Protein AF-A0A850CPY8-F1 (afdb_monomer)

Solvent-accessible surface area (backbone atoms only — not comparable to full-atom values): 13584 Å² total; per-residue (Å²): 129,59,71,48,77,43,58,62,54,90,89,56,76,48,64,38,63,54,56,61,71,65,75,64,76,71,38,26,28,29,45,64,35,42,54,97,90,40,57,83,67,40,64,67,61,23,58,48,47,78,67,33,48,43,71,67,52,48,60,60,52,46,53,56,48,39,68,73,34,62,68,52,35,50,53,54,52,51,50,50,54,53,49,51,52,52,48,54,58,46,41,58,53,46,38,55,30,46,54,46,32,53,55,46,66,73,46,88,55,92,78,73,54,42,65,62,50,34,53,52,32,50,46,55,36,47,55,50,49,53,50,48,54,51,51,51,52,51,52,53,50,55,55,58,70,30,67,61,60,68,63,35,62,66,59,52,50,53,26,51,53,51,49,50,51,53,72,67,21,45,28,38,37,30,39,35,49,53,50,69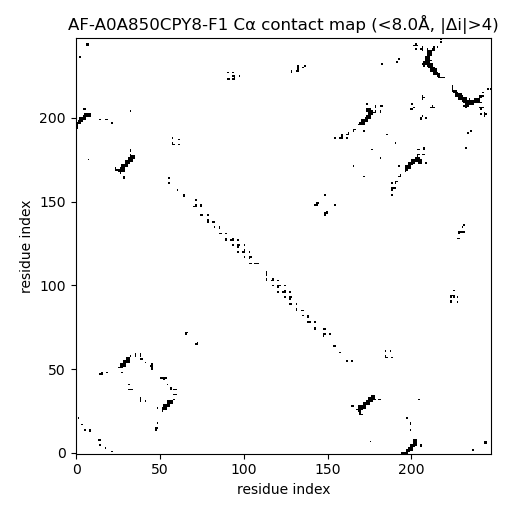,62,41,53,50,40,40,55,75,43,63,66,72,81,57,87,86,43,33,35,43,19,19,32,34,19,28,21,43,38,11,23,50,22,61,49,71,55,86,76,56,96,75,78,65,70,58,70,36,80,73,48,76,32,72,50,75,42,68,87,42,71,61,66,60,62,80,89,97

Structure (mmCIF, N/CA/C/O backbone):
data_AF-A0A850CPY8-F1
#
_entry.id   AF-A0A850CPY8-F1
#
loop_
_atom_site.group_PDB
_atom_site.id
_atom_site.type_symbol
_atom_site.label_atom_id
_atom_site.label_alt_id
_atom_site.label_comp_id
_atom_site.label_asym_id
_atom_site.label_entity_id
_atom_site.label_seq_id
_atom_site.pdbx_PDB_ins_code
_atom_site.Cartn_x
_atom_site.Cartn_y
_atom_site.Cartn_z
_atom_site.occupancy
_atom_site.B_iso_or_equiv
_atom_site.auth_seq_id
_atom_site.auth_comp_id
_atom_site.auth_asym_id
_atom_site.auth_atom_id
_atom_site.pdbx_PDB_model_num
ATOM 1 N N . MET A 1 1 ? -17.387 -13.234 -7.224 1.00 75.69 1 MET A N 1
ATOM 2 C CA . MET A 1 1 ? -16.746 -12.395 -6.198 1.00 75.69 1 MET A CA 1
ATOM 3 C C . MET A 1 1 ? -16.346 -11.076 -6.829 1.00 75.69 1 MET A C 1
ATOM 5 O O . MET A 1 1 ? -15.591 -11.114 -7.791 1.00 75.69 1 MET A O 1
ATOM 9 N N . THR A 1 2 ? -16.855 -9.945 -6.343 1.00 92.69 2 THR A N 1
ATOM 10 C CA . THR A 1 2 ? -16.721 -8.664 -7.055 1.00 92.69 2 THR A CA 1
ATOM 11 C C . THR A 1 2 ? -15.668 -7.773 -6.399 1.00 92.69 2 THR A C 1
ATOM 13 O O . THR A 1 2 ? -15.691 -7.538 -5.190 1.00 92.69 2 THR A O 1
ATOM 16 N N . THR A 1 3 ? -14.724 -7.279 -7.196 1.00 95.75 3 THR A N 1
ATOM 17 C CA . THR A 1 3 ? -13.813 -6.195 -6.815 1.00 95.75 3 THR A CA 1
ATOM 18 C C . THR A 1 3 ? -13.921 -5.101 -7.863 1.00 95.75 3 THR A C 1
ATOM 20 O O . THR A 1 3 ? -13.708 -5.354 -9.046 1.00 95.75 3 THR A O 1
ATOM 23 N N . ILE A 1 4 ? -14.301 -3.904 -7.426 1.00 95.62 4 ILE A N 1
ATOM 24 C CA . ILE A 1 4 ? -14.508 -2.736 -8.277 1.00 95.62 4 ILE A CA 1
ATOM 25 C C . ILE A 1 4 ? -13.339 -1.783 -8.046 1.00 95.62 4 ILE A C 1
ATOM 27 O O . ILE A 1 4 ? -13.142 -1.290 -6.935 1.00 95.62 4 ILE A O 1
ATOM 31 N N . LEU A 1 5 ? -12.566 -1.529 -9.100 1.00 94.62 5 LEU A N 1
ATOM 32 C CA . LEU A 1 5 ? -11.463 -0.574 -9.086 1.00 94.62 5 LEU A CA 1
ATOM 33 C C . LEU A 1 5 ? -11.917 0.706 -9.773 1.00 94.62 5 LEU A C 1
ATOM 35 O O . LEU A 1 5 ? -12.334 0.684 -10.931 1.00 94.62 5 LEU A O 1
ATOM 39 N N . LEU A 1 6 ? -11.837 1.820 -9.060 1.00 92.06 6 LEU A N 1
ATOM 40 C CA . LEU A 1 6 ? -12.269 3.115 -9.553 1.00 92.06 6 LEU A CA 1
ATOM 41 C C . LEU A 1 6 ? -11.088 4.063 -9.720 1.00 92.06 6 LEU A C 1
ATOM 43 O O . LEU A 1 6 ? -10.079 4.020 -9.011 1.00 92.06 6 LEU A O 1
ATOM 47 N N . GLY A 1 7 ? -11.266 4.983 -10.659 1.00 87.31 7 GLY A N 1
ATOM 48 C CA . GLY A 1 7 ? -10.419 6.151 -10.771 1.00 87.31 7 GLY A CA 1
ATOM 49 C C . GLY A 1 7 ? -10.657 7.160 -9.638 1.00 87.31 7 GLY A C 1
ATOM 50 O O . GLY A 1 7 ? -11.356 6.890 -8.658 1.00 87.31 7 GLY A O 1
ATOM 51 N N . PRO A 1 8 ? -10.101 8.362 -9.784 1.00 83.94 8 PRO A N 1
ATOM 52 C CA . PRO A 1 8 ? -10.189 9.419 -8.784 1.00 83.94 8 PRO A CA 1
ATOM 53 C C . PRO A 1 8 ? -11.622 9.881 -8.525 1.00 83.94 8 PRO A C 1
ATOM 55 O O . PRO A 1 8 ? -12.349 10.189 -9.463 1.00 83.94 8 PRO A O 1
ATOM 58 N N . GLN A 1 9 ? -11.996 10.020 -7.253 1.00 82.06 9 GLN A N 1
ATOM 59 C CA . GLN A 1 9 ? -13.371 10.354 -6.855 1.00 82.06 9 GLN A CA 1
ATOM 60 C C . GLN A 1 9 ? -13.614 11.855 -6.613 1.00 82.06 9 GLN A C 1
ATOM 62 O O . GLN A 1 9 ? -14.718 12.237 -6.265 1.00 82.06 9 GLN A O 1
ATOM 67 N N . ARG A 1 10 ? -12.613 12.729 -6.818 1.00 71.75 10 ARG A N 1
ATOM 68 C CA . ARG A 1 10 ? -12.724 14.173 -6.510 1.00 71.75 10 ARG A CA 1
ATOM 69 C C . ARG A 1 10 ? -13.629 14.957 -7.470 1.00 71.75 10 ARG A C 1
ATOM 71 O O . ARG A 1 10 ? -14.271 15.909 -7.053 1.00 71.75 10 ARG A O 1
ATOM 78 N N . PHE A 1 11 ? -13.619 14.612 -8.758 1.00 69.69 11 PHE A N 1
ATOM 79 C CA . PHE A 1 11 ? -14.370 15.344 -9.794 1.00 69.69 11 PHE A CA 1
ATOM 80 C C . PHE A 1 11 ? -15.618 14.594 -10.266 1.00 69.69 11 PHE A C 1
ATOM 82 O O . PHE A 1 11 ? -16.514 15.186 -10.858 1.00 69.69 11 PHE A O 1
ATOM 89 N N . THR A 1 12 ? -15.673 13.282 -10.038 1.00 73.81 12 THR A N 1
ATOM 90 C CA . THR A 1 12 ? -16.806 12.435 -10.412 1.00 73.81 12 THR A CA 1
ATOM 91 C C . THR A 1 12 ? -16.962 11.351 -9.355 1.00 73.81 12 THR A C 1
ATOM 93 O O . THR A 1 12 ? -16.326 10.298 -9.418 1.00 73.81 12 THR A O 1
ATOM 96 N N . THR A 1 13 ? -17.789 11.632 -8.351 1.00 79.88 13 THR A N 1
ATOM 97 C CA . THR A 1 13 ? -18.023 10.715 -7.235 1.00 79.88 13 THR A CA 1
ATOM 98 C C . THR A 1 13 ? -18.978 9.606 -7.663 1.00 79.88 13 THR A C 1
ATOM 100 O O . THR A 1 13 ? -20.175 9.819 -7.840 1.00 79.88 13 THR A O 1
ATOM 103 N N . THR A 1 14 ? -18.441 8.404 -7.843 1.00 85.56 14 THR A N 1
ATOM 104 C CA . THR A 1 14 ? -19.175 7.201 -8.282 1.00 85.56 14 THR A CA 1
ATOM 105 C C . THR A 1 14 ? -19.218 6.114 -7.213 1.00 85.56 14 THR A C 1
ATOM 107 O O . THR A 1 14 ? -20.025 5.192 -7.325 1.00 85.56 14 THR A O 1
ATOM 110 N N . VAL A 1 15 ? -18.410 6.244 -6.154 1.00 85.81 15 VAL A N 1
ATOM 111 C CA . VAL A 1 15 ? -18.279 5.246 -5.081 1.00 85.81 15 VAL A CA 1
ATOM 112 C C . VAL A 1 15 ? -19.626 4.817 -4.493 1.00 85.81 15 VAL A C 1
ATOM 114 O O . VAL A 1 15 ? -19.887 3.622 -4.430 1.00 85.81 15 VAL A O 1
ATOM 117 N N . GLY A 1 16 ? -20.525 5.752 -4.164 1.00 85.88 16 GLY A N 1
ATOM 118 C CA . GLY A 1 16 ? -21.827 5.405 -3.579 1.00 85.88 16 GLY A CA 1
ATOM 119 C C . GLY A 1 16 ? -22.710 4.587 -4.525 1.00 85.88 16 GLY A C 1
ATOM 120 O O . GLY A 1 16 ? -23.346 3.621 -4.115 1.00 85.88 16 GLY A O 1
ATOM 121 N N . THR A 1 17 ? -22.709 4.912 -5.820 1.00 89.31 17 THR A N 1
ATOM 122 C CA . THR A 1 17 ? -23.451 4.141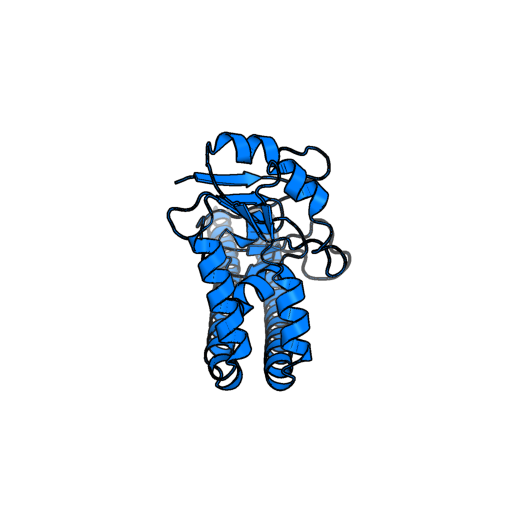 -6.831 1.00 89.31 17 THR A CA 1
ATOM 123 C C . THR A 1 17 ? -22.877 2.737 -6.990 1.00 89.31 17 THR A C 1
ATOM 125 O O . THR A 1 17 ? -23.634 1.775 -7.089 1.00 89.31 17 THR A O 1
ATOM 128 N N . MET A 1 18 ? -21.550 2.605 -6.963 1.00 92.00 18 MET A N 1
ATOM 129 C CA . MET A 1 18 ? -20.879 1.308 -7.070 1.00 92.00 18 MET A CA 1
ATOM 130 C C . MET A 1 18 ? -21.110 0.446 -5.831 1.00 92.00 18 MET A C 1
ATOM 132 O O . MET A 1 18 ? -21.373 -0.744 -5.962 1.00 92.00 18 MET A O 1
ATOM 136 N N . VAL A 1 19 ? -21.100 1.039 -4.638 1.00 90.19 19 VAL A N 1
ATOM 137 C CA . VAL A 1 19 ? -21.416 0.326 -3.395 1.00 90.19 19 VAL A CA 1
ATOM 138 C C . VAL A 1 19 ? -22.865 -0.159 -3.395 1.00 90.19 19 VAL A C 1
ATOM 140 O O . VAL A 1 19 ? -23.102 -1.330 -3.113 1.00 90.19 19 VAL A O 1
ATOM 143 N N . ARG A 1 20 ? -23.827 0.684 -3.795 1.00 89.38 20 ARG A N 1
ATOM 144 C CA . ARG A 1 20 ? -25.232 0.263 -3.947 1.00 89.38 20 ARG A CA 1
ATOM 145 C C . ARG A 1 20 ? -25.405 -0.861 -4.968 1.00 89.38 20 ARG A C 1
ATOM 147 O O . ARG A 1 20 ? -26.237 -1.733 -4.762 1.00 89.38 20 ARG A O 1
ATOM 154 N N . SER A 1 21 ? -24.596 -0.885 -6.031 1.00 92.00 21 SER A N 1
ATOM 155 C CA . SER A 1 21 ? -24.650 -1.956 -7.039 1.00 92.00 21 SER A CA 1
ATOM 156 C C . SER A 1 21 ? -24.212 -3.333 -6.525 1.00 92.00 21 SER A C 1
ATOM 158 O O . SER A 1 21 ? -24.482 -4.332 -7.185 1.00 92.00 21 SER A O 1
ATOM 160 N N . LEU A 1 22 ? -23.537 -3.398 -5.369 1.00 90.44 22 LEU A N 1
ATOM 161 C CA . LEU A 1 22 ? -23.148 -4.666 -4.750 1.00 90.44 22 LEU A CA 1
ATOM 162 C C . LEU A 1 22 ? -24.315 -5.370 -4.047 1.00 90.44 22 LEU A C 1
ATOM 164 O O . LEU A 1 22 ? -24.169 -6.549 -3.740 1.00 90.44 22 LEU A O 1
ATOM 168 N N . ASP A 1 23 ? -25.424 -4.662 -3.796 1.00 89.25 23 ASP A N 1
ATOM 169 C CA . ASP A 1 23 ? -26.636 -5.185 -3.146 1.00 89.25 23 ASP A CA 1
ATOM 170 C C . ASP A 1 23 ? -26.348 -5.916 -1.820 1.00 89.25 23 ASP A C 1
ATOM 172 O O . ASP A 1 23 ? -26.844 -7.004 -1.539 1.00 89.25 23 ASP A O 1
ATOM 176 N N . VAL A 1 24 ? -25.462 -5.327 -1.010 1.00 90.56 24 VAL A N 1
ATOM 177 C CA . VAL A 1 24 ? -25.064 -5.869 0.294 1.00 90.56 24 VAL A CA 1
ATOM 178 C C . VAL A 1 24 ? -25.843 -5.206 1.420 1.00 90.56 24 VAL A C 1
ATOM 180 O O . VAL A 1 24 ? -25.929 -3.975 1.481 1.00 90.56 24 VAL A O 1
ATOM 183 N N . ASP A 1 25 ? -26.331 -6.018 2.354 1.00 90.06 25 ASP A N 1
ATOM 184 C CA . ASP A 1 25 ? -26.919 -5.569 3.614 1.00 90.06 25 ASP A CA 1
ATOM 185 C C . ASP A 1 25 ? -25.931 -5.796 4.769 1.00 90.06 25 ASP A C 1
ATOM 187 O O . ASP A 1 25 ? -25.248 -6.819 4.821 1.00 90.06 25 ASP A O 1
ATOM 191 N N . GLY A 1 26 ? -25.828 -4.822 5.672 1.00 92.56 26 GLY A N 1
ATOM 192 C CA . GLY A 1 26 ? -24.871 -4.826 6.783 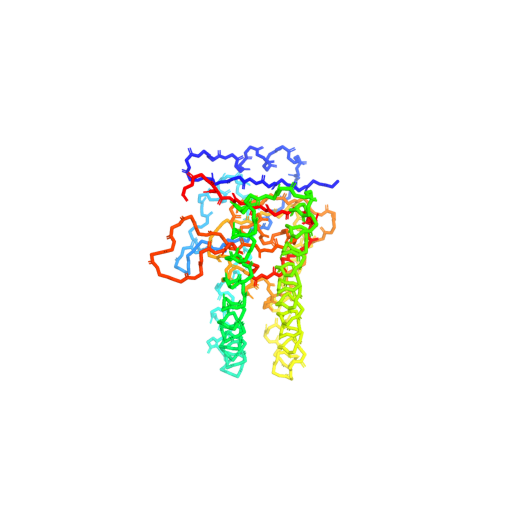1.00 92.56 26 GLY A CA 1
ATOM 193 C C . GLY A 1 26 ? -23.736 -3.791 6.683 1.00 92.56 26 GLY A C 1
ATOM 194 O O . GLY A 1 26 ? -23.746 -2.925 5.795 1.00 92.56 26 GLY A O 1
ATOM 195 N N . PRO A 1 27 ? -22.784 -3.838 7.637 1.00 95.12 27 PRO A N 1
ATOM 196 C CA . PRO A 1 27 ? -21.750 -2.821 7.803 1.00 95.12 27 PRO A CA 1
ATOM 197 C C . PRO A 1 27 ? -20.692 -2.880 6.699 1.00 95.12 27 PRO A C 1
ATOM 199 O O . PRO A 1 27 ? -20.382 -3.943 6.160 1.00 95.12 27 PRO A O 1
ATOM 202 N N . ILE A 1 28 ? -20.116 -1.725 6.373 1.00 95.19 28 ILE A N 1
ATOM 203 C CA . ILE A 1 28 ? -19.094 -1.579 5.336 1.00 95.19 28 ILE A CA 1
ATOM 204 C C . ILE A 1 28 ? -17.803 -1.097 5.992 1.00 95.19 28 ILE A C 1
ATOM 206 O O . ILE A 1 28 ? -17.711 0.065 6.387 1.00 95.19 28 ILE A O 1
ATOM 210 N N . ALA A 1 29 ? -16.792 -1.959 6.088 1.00 95.31 29 ALA A N 1
ATOM 211 C CA . ALA A 1 29 ? -15.488 -1.555 6.604 1.00 95.31 29 ALA A CA 1
ATOM 212 C C . ALA A 1 29 ? -14.843 -0.528 5.669 1.00 95.31 29 ALA A C 1
ATOM 214 O O . ALA A 1 29 ? -14.740 -0.746 4.461 1.00 95.31 29 ALA A O 1
ATOM 215 N N . MET A 1 30 ? -14.373 0.578 6.235 1.00 92.81 30 MET A N 1
ATOM 216 C CA . MET A 1 30 ? -13.695 1.641 5.505 1.00 92.81 30 MET A CA 1
ATOM 217 C C . MET A 1 30 ? -12.227 1.698 5.904 1.00 92.81 30 MET A C 1
ATOM 219 O O . MET A 1 30 ? -11.892 1.877 7.075 1.00 92.81 30 MET A O 1
ATOM 223 N N . VAL A 1 31 ? -11.352 1.601 4.908 1.00 90.81 31 VAL A N 1
ATOM 224 C CA . VAL A 1 31 ? -9.938 1.949 5.028 1.00 90.81 31 VAL A CA 1
ATOM 225 C C . VAL A 1 31 ? -9.756 3.317 4.389 1.00 90.81 31 VAL A C 1
ATOM 227 O O . VAL A 1 31 ? -9.748 3.435 3.163 1.00 90.81 31 VAL A O 1
ATOM 230 N N . ASN A 1 32 ? -9.636 4.357 5.212 1.00 78.94 32 ASN A N 1
ATOM 231 C CA . ASN A 1 32 ? -9.323 5.700 4.742 1.00 78.94 32 ASN A CA 1
ATOM 232 C C . ASN A 1 32 ? -7.815 5.948 4.874 1.00 78.94 32 ASN A C 1
ATOM 234 O O . ASN A 1 32 ? -7.255 5.765 5.947 1.00 78.94 32 ASN A O 1
ATOM 238 N N . SER A 1 33 ? -7.152 6.349 3.788 1.00 61.16 33 SER A N 1
ATOM 239 C CA . SER A 1 33 ? -5.745 6.787 3.821 1.00 61.16 33 SER A CA 1
ATOM 240 C C . SER A 1 33 ? -5.591 8.297 3.617 1.00 61.16 33 SER A C 1
ATOM 242 O O . SER A 1 33 ? -4.481 8.802 3.419 1.00 61.16 33 SER A O 1
ATOM 244 N N . GLY A 1 34 ? -6.705 9.034 3.625 1.00 51.69 34 GLY A N 1
ATOM 245 C CA . GLY A 1 34 ? -6.741 10.462 3.359 1.00 51.69 34 GLY A CA 1
ATOM 246 C C . GLY A 1 34 ? -6.254 11.286 4.543 1.00 51.69 34 GLY A C 1
ATOM 247 O O . GLY A 1 34 ? -7.055 11.572 5.418 1.00 51.69 34 GLY A O 1
ATOM 248 N N . TRP A 1 35 ? -4.982 11.705 4.479 1.00 51.00 35 TRP A N 1
ATOM 249 C CA . TRP A 1 35 ? -4.295 12.705 5.315 1.00 51.00 35 TRP A CA 1
ATOM 250 C C . TRP A 1 35 ? -4.405 12.459 6.826 1.00 51.00 35 TRP A C 1
ATOM 252 O O . TRP A 1 35 ? -5.484 12.493 7.390 1.00 51.00 35 TRP A O 1
ATOM 262 N N . GLU A 1 36 ? -3.265 12.269 7.486 1.00 53.78 36 GLU A N 1
ATOM 263 C CA . GLU A 1 36 ? -3.092 12.068 8.938 1.00 53.78 36 GLU A CA 1
ATOM 264 C C . GLU A 1 36 ? -4.089 12.840 9.840 1.00 53.78 36 GLU A C 1
ATOM 266 O O . GLU A 1 36 ? -4.605 12.279 10.803 1.00 53.78 36 GLU A O 1
ATOM 271 N N . GLU A 1 37 ? -4.446 14.080 9.490 1.00 48.78 37 GLU A N 1
ATOM 272 C CA . GLU A 1 37 ? -5.378 14.935 10.245 1.00 48.78 37 GLU A CA 1
ATOM 273 C C . GLU A 1 37 ? -6.876 14.742 9.913 1.00 48.78 37 GLU A C 1
ATOM 275 O O . GLU A 1 37 ? -7.731 15.193 10.671 1.00 48.78 37 GLU A O 1
ATOM 280 N N . ARG A 1 38 ? -7.215 14.087 8.795 1.00 55.25 38 ARG A N 1
ATOM 281 C CA . ARG A 1 38 ? -8.578 13.969 8.237 1.00 55.25 38 ARG A CA 1
ATOM 282 C C . ARG A 1 38 ? -9.123 12.543 8.195 1.00 55.25 38 ARG A C 1
ATOM 284 O O . ARG A 1 38 ? -10.212 12.327 7.670 1.00 55.25 38 ARG A O 1
ATOM 291 N N . GLU A 1 39 ? -8.431 11.558 8.771 1.00 60.34 39 GLU A N 1
ATOM 292 C CA . GLU A 1 39 ? -8.960 10.184 8.851 1.00 60.34 39 GLU A CA 1
ATOM 293 C C . GLU A 1 39 ? -10.316 10.139 9.586 1.00 60.34 39 GLU A C 1
ATOM 295 O O . GLU A 1 39 ? -11.171 9.318 9.250 1.00 60.34 39 GLU A O 1
ATOM 300 N N . SER A 1 40 ? -10.525 11.046 10.552 1.00 57.72 40 SER A N 1
ATOM 301 C CA . SER A 1 40 ? -11.792 11.242 11.269 1.00 57.72 40 SER A CA 1
ATOM 302 C C . SER A 1 40 ? -12.844 12.049 10.507 1.00 57.72 40 SER A C 1
ATOM 304 O O . SER A 1 40 ? -14.003 12.028 10.913 1.00 57.72 40 SER A O 1
ATOM 306 N N . ASP A 1 41 ? -12.480 12.729 9.418 1.00 60.84 41 ASP A N 1
ATOM 307 C CA . ASP A 1 41 ? -13.413 13.464 8.555 1.00 60.84 41 ASP A CA 1
ATOM 308 C C . ASP A 1 41 ? -14.075 12.492 7.562 1.00 60.84 41 ASP A C 1
ATOM 310 O O . ASP A 1 41 ? -14.080 12.686 6.346 1.00 60.84 41 ASP A O 1
ATOM 314 N N . ASP A 1 42 ? -14.618 11.392 8.085 1.00 66.88 42 ASP A N 1
ATOM 315 C CA . ASP A 1 42 ? -15.233 10.322 7.301 1.00 66.88 42 ASP A CA 1
ATOM 316 C C . ASP A 1 42 ? -16.725 10.548 7.036 1.00 66.88 42 ASP A C 1
ATOM 318 O O . ASP A 1 42 ? -17.331 9.750 6.330 1.00 66.88 42 ASP A O 1
ATOM 322 N N . ALA A 1 43 ? -17.312 11.647 7.521 1.00 60.84 43 ALA A N 1
ATOM 323 C CA . ALA A 1 43 ? -18.739 11.942 7.386 1.00 60.84 43 ALA A CA 1
ATOM 324 C C . ALA A 1 43 ? -19.217 11.995 5.921 1.00 60.84 43 ALA A C 1
ATOM 326 O O . ALA A 1 43 ? -20.295 11.491 5.607 1.00 60.84 43 ALA A O 1
ATOM 327 N N . GLU A 1 44 ? -18.412 12.556 5.012 1.00 69.75 44 GLU A N 1
ATOM 328 C CA . GLU A 1 44 ? -18.724 12.587 3.574 1.00 69.75 44 GLU A CA 1
ATOM 329 C C . GLU A 1 44 ? -18.729 11.168 2.982 1.00 69.75 44 GLU A C 1
ATOM 331 O O . GLU A 1 44 ? -19.681 10.765 2.310 1.00 69.75 44 GLU A O 1
ATOM 336 N N . LEU A 1 45 ? -17.699 10.373 3.293 1.00 74.62 45 LEU A N 1
ATOM 337 C CA . LEU A 1 45 ? -17.597 8.995 2.820 1.00 74.62 45 LEU A CA 1
ATOM 338 C C . LEU A 1 45 ? -18.688 8.110 3.436 1.00 74.62 45 LEU A C 1
ATOM 340 O O . LEU A 1 45 ? -19.330 7.358 2.713 1.00 74.62 45 LEU A O 1
ATOM 344 N N . ALA A 1 46 ? -18.959 8.238 4.732 1.00 73.75 46 ALA A N 1
ATOM 345 C CA . ALA A 1 46 ? -20.038 7.541 5.424 1.00 73.75 46 ALA A CA 1
ATOM 346 C C . ALA A 1 46 ? -21.410 7.898 4.832 1.00 73.75 46 ALA A C 1
ATOM 348 O O . ALA A 1 46 ? -22.250 7.012 4.666 1.00 73.75 46 ALA A O 1
ATOM 349 N N . GLY A 1 47 ? -21.616 9.159 4.434 1.00 75.31 47 GLY A N 1
ATOM 350 C CA . GLY A 1 47 ? -22.800 9.595 3.692 1.00 75.31 47 GLY A CA 1
ATOM 351 C C . GLY A 1 47 ? -22.957 8.881 2.346 1.00 75.31 47 GLY A C 1
ATOM 352 O O . GLY A 1 47 ? -24.062 8.487 1.982 1.00 75.31 47 GLY A O 1
ATOM 353 N N . HIS A 1 48 ? -21.860 8.623 1.627 1.00 81.12 48 HIS A N 1
ATOM 354 C CA . HIS A 1 48 ? -21.887 7.827 0.392 1.00 81.12 48 HIS A CA 1
ATOM 355 C C . HIS A 1 48 ? -22.162 6.332 0.604 1.00 81.12 48 HIS A C 1
ATOM 357 O O . HIS A 1 48 ? -22.475 5.641 -0.368 1.00 81.12 48 HIS A O 1
ATOM 363 N N . LEU A 1 49 ? -22.052 5.843 1.840 1.00 84.38 49 LEU A N 1
ATOM 364 C CA . LEU A 1 49 ? -22.294 4.453 2.237 1.00 84.38 49 LEU A CA 1
ATOM 365 C C . LEU A 1 49 ? -23.607 4.288 3.017 1.00 84.38 49 LEU A C 1
ATOM 367 O O . LEU A 1 49 ? -23.773 3.311 3.749 1.00 84.38 49 LEU A O 1
ATOM 371 N N . ASP A 1 50 ? -24.521 5.253 2.894 1.00 83.00 50 ASP A N 1
ATOM 372 C CA . ASP A 1 50 ? -25.828 5.266 3.560 1.00 83.00 50 ASP A CA 1
ATOM 373 C C . ASP A 1 50 ? -25.719 5.129 5.096 1.00 83.00 50 ASP A C 1
ATOM 375 O O . ASP A 1 50 ? -26.550 4.498 5.745 1.00 83.00 50 ASP A O 1
ATOM 379 N N . GLY A 1 51 ? -24.650 5.675 5.691 1.00 83.75 51 GLY A N 1
ATOM 380 C CA . GLY A 1 51 ? -24.395 5.620 7.136 1.00 83.75 51 GLY A CA 1
ATOM 381 C C . GLY A 1 51 ? -23.906 4.265 7.663 1.00 83.75 51 GLY A C 1
ATOM 382 O O . GLY A 1 51 ? -23.708 4.123 8.866 1.00 83.75 51 GLY A O 1
ATOM 383 N N . ARG A 1 52 ? -23.669 3.275 6.791 1.00 89.56 52 ARG A N 1
ATOM 384 C CA . ARG A 1 52 ? -23.218 1.918 7.170 1.00 89.56 52 ARG A CA 1
ATOM 385 C C . ARG A 1 52 ? -21.698 1.771 7.261 1.00 89.56 52 ARG A C 1
ATOM 387 O O . ARG A 1 52 ? -21.194 0.677 7.510 1.00 89.56 52 ARG A O 1
ATOM 394 N N . GLY A 1 53 ? -20.966 2.855 7.012 1.00 90.31 53 GLY A N 1
ATOM 395 C CA . GLY A 1 53 ? -19.510 2.878 7.034 1.00 90.31 53 GLY A CA 1
ATOM 396 C C . GLY A 1 53 ? -18.947 2.691 8.442 1.00 90.31 53 GLY A C 1
ATOM 397 O O . GLY A 1 53 ? -19.261 3.459 9.347 1.00 90.31 53 GLY A O 1
ATOM 398 N N . VAL A 1 54 ? -18.054 1.717 8.609 1.00 92.44 54 VAL A N 1
ATOM 399 C CA . VAL A 1 54 ? -17.278 1.489 9.832 1.00 92.44 54 VAL A CA 1
ATOM 400 C C . VAL A 1 54 ? -15.808 1.741 9.528 1.00 92.44 54 VAL A C 1
ATOM 402 O O . VAL A 1 54 ? -15.138 0.930 8.894 1.00 92.44 54 VAL A O 1
ATOM 405 N N . ASN A 1 55 ? -15.294 2.890 9.957 1.00 91.38 55 ASN A N 1
ATOM 406 C CA . ASN A 1 55 ? -13.900 3.254 9.732 1.00 91.38 55 ASN A CA 1
ATOM 407 C C . ASN A 1 55 ? -12.965 2.407 10.600 1.00 91.38 55 ASN A C 1
ATOM 409 O O . ASN A 1 55 ? -13.077 2.412 11.827 1.00 91.38 55 ASN A O 1
ATOM 413 N N . LEU A 1 56 ? -12.012 1.719 9.969 1.00 93.19 56 LEU A N 1
ATOM 414 C CA . LEU A 1 56 ? -11.016 0.924 10.685 1.00 93.19 56 LEU A CA 1
ATOM 415 C C . LEU A 1 56 ? -9.995 1.796 11.425 1.00 93.19 56 LEU A C 1
ATOM 417 O O . LEU A 1 56 ? -9.367 1.305 12.363 1.00 93.19 56 LEU A O 1
ATOM 421 N N . ARG A 1 57 ? -9.860 3.078 11.049 1.00 91.56 57 ARG A N 1
ATOM 422 C CA . ARG A 1 57 ? -8.995 4.080 11.694 1.00 91.56 57 ARG A CA 1
ATOM 423 C C . ARG A 1 57 ? -7.547 3.606 11.853 1.00 91.56 57 ARG A C 1
ATOM 425 O O . ARG A 1 57 ? -6.953 3.726 12.926 1.00 91.56 57 ARG A O 1
ATOM 432 N N . LEU A 1 58 ? -7.014 2.967 10.810 1.00 92.81 58 LEU A N 1
ATOM 433 C CA . LEU A 1 58 ? -5.705 2.317 10.856 1.00 92.81 58 LEU A CA 1
ATOM 434 C C . LEU A 1 58 ? -4.590 3.328 11.130 1.00 92.81 58 LEU A C 1
ATOM 436 O O . LEU A 1 58 ? -3.664 3.016 11.875 1.00 92.81 58 LEU A O 1
ATOM 440 N N . TYR A 1 59 ? -4.680 4.542 10.586 1.00 90.19 59 TYR A N 1
ATOM 441 C CA . TYR A 1 59 ? -3.670 5.563 10.837 1.00 90.19 59 TYR A CA 1
ATOM 442 C C . TYR A 1 59 ? -3.659 5.978 12.309 1.00 90.19 59 TYR A C 1
ATOM 444 O O . TYR A 1 59 ? -2.621 5.915 12.969 1.00 90.19 59 TYR A O 1
ATOM 452 N N . ARG A 1 60 ? -4.824 6.326 12.860 1.00 90.62 60 ARG A N 1
ATOM 453 C CA . ARG A 1 60 ? -4.956 6.699 14.270 1.00 90.62 60 ARG A CA 1
ATOM 454 C C . ARG A 1 60 ? -4.503 5.585 15.208 1.00 90.62 60 ARG A C 1
ATOM 456 O O . ARG A 1 60 ? -3.767 5.864 16.154 1.00 90.62 60 ARG A O 1
ATOM 463 N N . ARG A 1 61 ? -4.887 4.333 14.929 1.00 94.00 61 ARG A N 1
ATOM 464 C CA . ARG A 1 61 ? -4.409 3.160 15.681 1.00 94.00 61 ARG A CA 1
ATOM 465 C C . ARG A 1 61 ? -2.885 3.070 15.643 1.00 94.00 61 ARG A C 1
ATOM 467 O O . ARG A 1 61 ? -2.273 2.857 16.684 1.00 94.00 61 ARG A O 1
ATOM 474 N N . ALA A 1 62 ? -2.267 3.259 14.471 1.00 93.81 62 ALA A N 1
ATOM 475 C CA . ALA A 1 62 ? -0.810 3.249 14.342 1.00 93.81 62 ALA A CA 1
ATOM 476 C C . ALA A 1 62 ? -0.177 4.375 15.164 1.00 93.81 62 ALA A C 1
ATOM 478 O O . ALA A 1 62 ? 0.738 4.125 15.942 1.00 93.81 62 ALA A O 1
ATOM 479 N N . PHE A 1 63 ? -0.683 5.602 15.043 1.00 92.38 63 PHE A N 1
ATOM 480 C CA . PHE A 1 63 ? -0.164 6.751 15.778 1.00 92.38 63 PHE A CA 1
ATOM 481 C C . PHE A 1 63 ? -0.221 6.539 17.298 1.00 92.38 63 PHE A C 1
ATOM 483 O O . PHE A 1 63 ? 0.780 6.722 17.996 1.00 92.38 63 PHE A O 1
ATOM 490 N N . GLU A 1 64 ? -1.377 6.123 17.820 1.00 94.75 64 GLU A N 1
ATOM 491 C CA . GLU A 1 64 ? -1.574 5.889 19.252 1.00 94.75 64 GLU A CA 1
ATOM 492 C C . GLU A 1 64 ? -0.675 4.754 19.764 1.00 94.75 64 GLU A C 1
ATOM 494 O O . GLU A 1 64 ? -0.002 4.926 20.786 1.00 94.75 64 GLU A O 1
ATOM 499 N N . LEU A 1 65 ? -0.587 3.651 19.014 1.00 96.75 65 LEU A N 1
ATOM 500 C CA . LEU A 1 65 ? 0.248 2.497 19.341 1.00 96.75 65 LEU A CA 1
ATOM 501 C C . LEU A 1 65 ?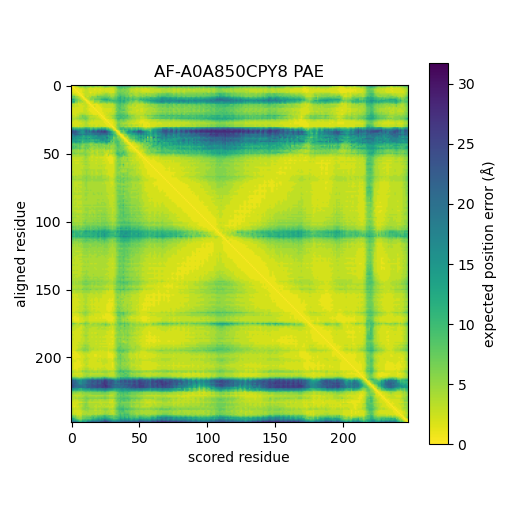 1.743 2.839 19.336 1.00 96.75 65 LEU A C 1
ATOM 503 O O . LEU A 1 65 ? 2.440 2.577 20.312 1.00 96.75 65 LEU A O 1
ATOM 507 N N . LEU A 1 66 ? 2.250 3.460 18.268 1.00 95.94 66 LEU A N 1
ATOM 508 C CA . LEU A 1 66 ? 3.675 3.793 18.141 1.00 95.94 66 LEU A CA 1
ATOM 509 C C . LEU A 1 66 ? 4.101 4.889 19.127 1.00 95.94 66 LEU A C 1
ATOM 511 O O . LEU A 1 66 ? 5.267 4.965 19.519 1.00 95.94 66 LEU A O 1
ATOM 515 N N . ARG A 1 67 ? 3.166 5.739 19.565 1.00 96.31 67 ARG A N 1
ATOM 516 C CA . ARG A 1 67 ? 3.402 6.671 20.673 1.00 96.31 67 ARG A CA 1
ATOM 517 C C . ARG A 1 67 ? 3.513 5.940 22.014 1.00 96.31 67 ARG A C 1
ATOM 519 O O . ARG A 1 67 ? 4.351 6.327 22.826 1.00 96.31 67 ARG A O 1
ATOM 526 N N . ALA A 1 68 ? 2.684 4.922 22.242 1.00 97.31 68 ALA A N 1
ATOM 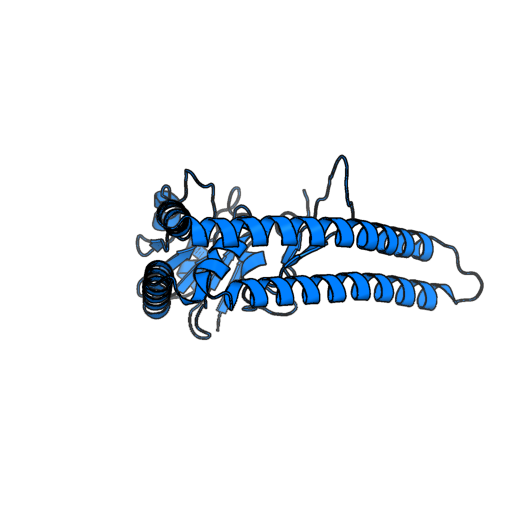527 C CA . ALA A 1 68 ? 2.659 4.144 23.480 1.00 97.31 68 ALA A CA 1
ATOM 528 C C . ALA A 1 68 ? 3.808 3.123 23.587 1.00 97.31 68 ALA A C 1
ATOM 530 O O . ALA A 1 68 ? 4.282 2.864 24.691 1.00 97.31 68 ALA A O 1
ATOM 531 N N . GLU A 1 69 ? 4.291 2.584 22.463 1.00 98.00 69 GLU A N 1
ATOM 532 C CA . GLU A 1 69 ? 5.343 1.562 22.411 1.00 98.00 69 GLU A CA 1
ATOM 533 C C . GLU A 1 69 ? 6.592 2.049 21.644 1.00 98.00 69 GLU A C 1
ATOM 535 O O . GLU A 1 69 ? 6.749 1.788 20.446 1.00 98.00 69 GLU A O 1
ATOM 540 N N . PRO A 1 70 ? 7.548 2.724 22.319 1.00 97.62 70 PRO A N 1
ATOM 541 C CA . PRO A 1 70 ? 8.736 3.282 21.668 1.00 97.62 70 PRO A CA 1
ATOM 542 C C . PRO A 1 70 ? 9.621 2.252 20.957 1.00 97.62 70 PRO A C 1
ATOM 544 O O . PRO A 1 70 ? 10.254 2.589 19.958 1.00 97.62 70 PRO A O 1
ATOM 547 N N . GLN A 1 71 ? 9.673 1.012 21.455 1.00 97.62 71 GLN A N 1
ATOM 548 C CA . GLN A 1 71 ? 10.442 -0.070 20.831 1.00 97.62 71 GLN A CA 1
ATOM 549 C C . GLN A 1 71 ? 9.823 -0.498 19.496 1.00 97.62 71 GLN A C 1
ATOM 551 O O . GLN A 1 71 ? 10.539 -0.628 18.506 1.00 97.62 71 GLN A O 1
ATOM 556 N N . LEU A 1 72 ? 8.494 -0.638 19.437 1.00 97.62 72 LEU A N 1
ATOM 557 C CA . LEU A 1 72 ? 7.784 -0.928 18.192 1.00 97.62 72 LEU A CA 1
ATOM 558 C C . LEU A 1 72 ? 7.955 0.217 17.187 1.00 97.62 72 LEU A C 1
ATOM 560 O O . LEU A 1 72 ? 8.243 -0.023 16.015 1.00 97.62 72 LEU A O 1
ATOM 564 N N . ARG A 1 73 ? 7.878 1.469 17.656 1.00 97.44 73 ARG A N 1
ATOM 565 C CA . ARG A 1 73 ? 8.186 2.649 16.836 1.00 97.44 73 ARG A CA 1
ATOM 566 C C . ARG A 1 73 ? 9.595 2.614 16.261 1.00 97.44 73 ARG A C 1
ATOM 568 O O . ARG A 1 73 ? 9.757 2.928 15.087 1.00 97.44 73 ARG A O 1
ATOM 575 N N . ALA A 1 74 ? 10.597 2.224 17.046 1.00 98.00 74 ALA A N 1
ATOM 576 C CA . ALA A 1 74 ? 11.966 2.101 16.552 1.00 98.00 74 ALA A CA 1
ATOM 577 C C . ALA A 1 74 ? 12.070 1.073 15.412 1.00 98.00 74 ALA A C 1
ATOM 579 O O . ALA A 1 74 ? 12.706 1.361 14.405 1.00 98.00 74 ALA A O 1
ATOM 580 N N . VAL A 1 75 ? 11.382 -0.069 15.522 1.00 97.62 75 VAL A N 1
ATOM 581 C CA . VAL A 1 75 ? 11.343 -1.089 14.458 1.00 97.62 75 VAL A CA 1
ATOM 582 C C . VAL A 1 75 ? 10.648 -0.581 13.191 1.00 97.62 75 VAL A C 1
ATOM 584 O O . VAL A 1 75 ? 11.128 -0.835 12.090 1.00 97.62 75 VAL A O 1
ATOM 587 N N . VAL A 1 76 ? 9.546 0.164 13.322 1.00 95.19 76 VAL A N 1
ATOM 588 C CA . VAL A 1 76 ? 8.856 0.769 12.166 1.00 95.19 76 VAL A CA 1
ATOM 589 C C . VAL A 1 76 ? 9.734 1.817 11.476 1.00 95.19 76 VAL A C 1
ATOM 591 O O . VAL A 1 76 ? 9.796 1.856 10.248 1.00 95.19 76 VAL A O 1
ATOM 594 N N . LEU A 1 77 ? 10.444 2.648 12.244 1.00 95.94 77 LEU A N 1
ATOM 595 C CA . LEU A 1 77 ? 11.368 3.640 11.689 1.00 95.94 77 LEU A CA 1
ATOM 596 C C . LEU A 1 77 ? 12.573 2.982 11.003 1.00 95.94 77 LEU A C 1
ATOM 598 O O . LEU A 1 77 ? 12.914 3.384 9.895 1.00 95.94 77 LEU A O 1
ATOM 602 N N . ASP A 1 78 ? 13.161 1.946 11.608 1.00 97.25 78 ASP A N 1
ATOM 603 C CA . ASP A 1 78 ? 14.241 1.161 10.993 1.00 97.25 78 ASP A CA 1
ATOM 604 C C . ASP A 1 78 ? 13.791 0.527 9.669 1.00 97.25 78 ASP A C 1
ATOM 606 O O . ASP A 1 78 ? 14.477 0.647 8.653 1.00 97.25 78 ASP A O 1
ATOM 610 N N . HIS A 1 79 ? 12.592 -0.065 9.645 1.00 95.75 79 HIS A N 1
ATOM 611 C CA . HIS A 1 79 ? 12.004 -0.608 8.421 1.00 95.75 79 HIS A CA 1
ATOM 612 C C . HIS A 1 79 ? 11.900 0.455 7.319 1.00 95.75 79 HIS A C 1
ATOM 614 O O . HIS A 1 79 ? 12.320 0.198 6.192 1.00 95.75 79 HIS A O 1
ATOM 620 N N . ARG A 1 80 ? 11.383 1.653 7.638 1.00 93.56 80 ARG A N 1
ATOM 621 C CA . ARG A 1 80 ? 11.284 2.766 6.677 1.00 93.56 80 ARG A CA 1
ATOM 622 C C . ARG A 1 80 ? 12.655 3.169 6.141 1.00 93.56 80 ARG A C 1
ATOM 624 O O . ARG A 1 80 ? 12.825 3.229 4.930 1.00 93.56 80 ARG A O 1
ATOM 631 N N . SER A 1 81 ? 13.641 3.364 7.016 1.00 96.12 81 SER A N 1
ATOM 632 C CA . SER A 1 81 ? 14.996 3.744 6.598 1.00 96.12 81 SER A CA 1
ATOM 633 C C . SER A 1 81 ? 15.645 2.700 5.686 1.00 96.12 81 SER A C 1
ATOM 635 O O . SER A 1 81 ? 16.232 3.058 4.667 1.00 96.12 81 SER A O 1
ATOM 637 N N . ARG A 1 82 ? 15.495 1.408 6.000 1.00 96.88 82 ARG A N 1
ATOM 638 C CA . ARG A 1 82 ? 16.010 0.313 5.161 1.00 96.88 82 ARG A CA 1
ATOM 639 C C . ARG A 1 82 ? 15.272 0.206 3.827 1.00 96.88 82 ARG A C 1
ATOM 641 O O . ARG A 1 82 ? 15.889 -0.103 2.810 1.00 96.88 82 ARG A O 1
ATOM 648 N N . HIS A 1 83 ? 13.966 0.462 3.820 1.00 94.44 83 HIS A N 1
ATOM 649 C CA . HIS A 1 83 ? 13.172 0.496 2.596 1.00 94.44 83 HIS A CA 1
ATOM 650 C C . HIS A 1 83 ? 13.577 1.669 1.689 1.00 94.44 83 HIS A C 1
ATOM 652 O O . HIS A 1 83 ? 13.728 1.481 0.482 1.00 94.44 83 HIS A O 1
ATOM 658 N N . ASP A 1 84 ? 13.818 2.850 2.263 1.00 93.06 84 ASP A N 1
ATOM 659 C CA . ASP A 1 84 ? 14.283 4.034 1.534 1.00 93.06 84 ASP A CA 1
ATOM 660 C C . ASP A 1 84 ? 15.680 3.820 0.931 1.00 93.06 84 ASP A C 1
ATOM 662 O O . ASP A 1 84 ? 15.908 4.156 -0.233 1.00 93.06 84 ASP A O 1
ATOM 666 N N . GLU A 1 85 ? 16.600 3.203 1.680 1.00 95.94 85 GLU A N 1
ATOM 667 C CA . GLU A 1 85 ? 17.927 2.828 1.176 1.00 95.94 85 GLU A CA 1
ATOM 668 C C . GLU A 1 85 ? 17.829 1.821 0.020 1.00 95.94 85 GLU A C 1
ATOM 670 O O . GLU A 1 85 ? 18.436 2.014 -1.038 1.00 95.94 85 GLU A O 1
ATOM 675 N N . LEU A 1 86 ? 17.014 0.773 0.181 1.00 96.25 86 LEU A N 1
ATOM 676 C CA . LEU A 1 86 ? 16.769 -0.207 -0.875 1.00 96.25 86 LEU A CA 1
ATOM 677 C C . LEU A 1 86 ? 16.191 0.462 -2.132 1.00 96.25 86 LEU A C 1
ATOM 679 O O . LEU A 1 86 ? 16.660 0.194 -3.243 1.00 96.25 86 LEU A O 1
ATOM 683 N N . ARG A 1 87 ? 15.216 1.366 -1.965 1.00 93.56 87 ARG A N 1
ATOM 684 C CA . ARG A 1 87 ? 14.629 2.139 -3.066 1.00 93.56 87 ARG A CA 1
ATOM 685 C C . ARG A 1 87 ? 15.669 3.027 -3.752 1.00 93.56 87 ARG A C 1
ATOM 687 O O . ARG A 1 87 ? 15.643 3.138 -4.975 1.00 93.56 87 ARG A O 1
ATOM 694 N N . ALA A 1 88 ? 16.601 3.627 -3.012 1.00 92.75 88 ALA A N 1
ATOM 695 C CA . ALA A 1 88 ? 17.660 4.448 -3.598 1.00 92.75 88 ALA A CA 1
ATOM 696 C C . ALA A 1 88 ? 18.564 3.634 -4.545 1.00 92.75 88 ALA A C 1
ATOM 698 O O . ALA A 1 88 ? 18.813 4.057 -5.677 1.00 92.75 88 ALA A O 1
ATOM 699 N N . PHE A 1 89 ? 18.997 2.436 -4.133 1.00 95.75 89 PHE A N 1
ATOM 700 C CA . PHE A 1 89 ? 19.778 1.543 -5.002 1.00 95.75 89 PHE A CA 1
ATOM 701 C C . PHE A 1 89 ? 18.965 1.005 -6.184 1.00 95.75 89 PHE A C 1
ATOM 703 O O . PHE A 1 89 ? 19.485 0.918 -7.301 1.00 95.75 89 PHE A O 1
ATOM 710 N N . TYR A 1 90 ? 17.692 0.672 -5.958 1.00 95.69 90 TYR A N 1
ATOM 711 C CA . TYR A 1 90 ? 16.768 0.288 -7.023 1.00 95.69 90 TYR A CA 1
ATOM 712 C C . TYR A 1 90 ? 16.629 1.389 -8.073 1.00 95.69 90 TYR A C 1
ATOM 714 O O . TYR A 1 90 ? 16.819 1.111 -9.253 1.00 95.69 90 TYR A O 1
ATOM 722 N N . GLY A 1 91 ? 16.416 2.638 -7.659 1.00 93.31 91 GLY A N 1
ATOM 723 C CA . GLY A 1 91 ? 16.255 3.772 -8.565 1.00 93.31 91 GLY A CA 1
ATOM 724 C C . GLY A 1 91 ? 17.440 3.974 -9.515 1.00 93.31 91 GLY A C 1
ATOM 725 O O . GLY A 1 91 ? 17.245 4.194 -10.710 1.00 93.31 91 GLY A O 1
ATOM 726 N N . ILE A 1 92 ? 18.674 3.819 -9.019 1.00 94.06 92 ILE A N 1
ATOM 727 C CA . ILE A 1 92 ? 19.893 3.903 -9.846 1.00 94.06 92 ILE A CA 1
ATOM 728 C C . ILE A 1 92 ? 19.891 2.819 -10.936 1.00 94.06 92 ILE A C 1
ATOM 730 O O . ILE A 1 92 ? 20.159 3.093 -12.113 1.00 94.06 92 ILE A O 1
ATOM 734 N N . ARG A 1 93 ? 19.585 1.575 -10.548 1.00 96.31 93 ARG A N 1
ATOM 735 C CA . ARG A 1 93 ? 19.549 0.430 -11.469 1.00 96.31 93 ARG A CA 1
ATOM 736 C C . ARG A 1 93 ? 18.406 0.552 -12.471 1.00 96.31 93 ARG A C 1
ATOM 738 O O . ARG A 1 93 ? 18.617 0.299 -13.657 1.00 96.31 93 ARG A O 1
ATOM 745 N N . LEU A 1 94 ? 17.231 0.960 -12.001 1.00 95.50 94 LEU A N 1
ATOM 746 C CA . LEU A 1 94 ? 16.031 1.111 -12.809 1.00 95.50 94 LEU A CA 1
ATOM 747 C C . LEU A 1 94 ? 16.230 2.179 -13.878 1.00 95.50 94 LEU A C 1
ATOM 749 O O . LEU A 1 94 ? 15.981 1.901 -15.047 1.00 95.50 94 LEU A O 1
ATOM 753 N N . GLN A 1 95 ? 16.733 3.363 -13.511 1.00 92.88 95 GLN A N 1
ATOM 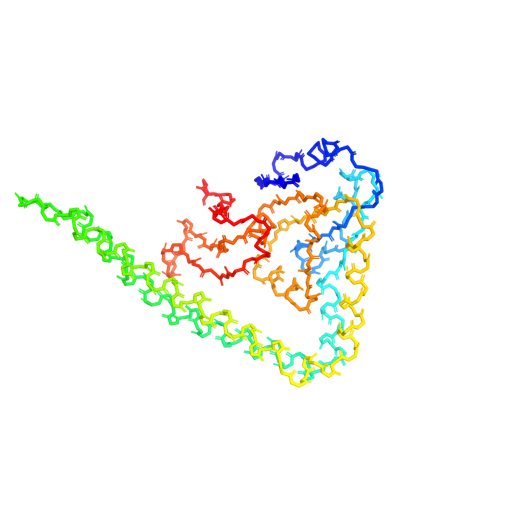754 C CA . GLN A 1 95 ? 16.966 4.431 -14.484 1.00 92.88 95 GLN A CA 1
ATOM 755 C C . GLN A 1 95 ? 17.953 3.983 -15.571 1.00 92.88 95 GLN A C 1
ATOM 757 O O . GLN A 1 95 ? 17.701 4.185 -16.754 1.00 92.88 95 GLN A O 1
ATOM 762 N N . SER A 1 96 ? 19.026 3.285 -15.189 1.00 94.69 96 SER A N 1
ATOM 763 C CA . SER A 1 96 ? 20.012 2.763 -16.147 1.00 94.69 96 SER A CA 1
ATOM 764 C C . SER A 1 96 ? 19.406 1.732 -17.115 1.00 94.69 96 SER A C 1
ATOM 766 O O . SER A 1 96 ? 19.681 1.752 -18.321 1.00 94.69 96 SER A O 1
ATOM 768 N N . ALA A 1 97 ? 18.567 0.823 -16.607 1.00 96.25 97 ALA A N 1
ATOM 769 C CA . ALA A 1 97 ? 17.873 -0.169 -17.427 1.00 96.25 97 ALA A CA 1
ATOM 770 C C . ALA A 1 97 ? 16.822 0.483 -18.343 1.00 96.25 97 ALA A C 1
ATOM 772 O O . ALA A 1 97 ? 16.727 0.140 -19.523 1.00 96.25 97 ALA A O 1
ATOM 773 N N . TRP A 1 98 ? 16.083 1.464 -17.827 1.00 94.25 98 TRP A N 1
ATOM 774 C CA . TRP A 1 98 ? 15.109 2.258 -18.571 1.00 94.25 98 TRP A CA 1
ATOM 775 C C . TRP A 1 98 ? 15.760 3.010 -19.733 1.00 94.25 98 TRP A C 1
ATOM 777 O O . TRP A 1 98 ? 15.344 2.843 -20.881 1.00 94.25 98 TRP A O 1
ATOM 787 N N . ASP A 1 99 ? 16.841 3.747 -19.477 1.00 94.56 99 ASP A N 1
ATOM 788 C CA . ASP A 1 99 ? 17.579 4.478 -20.513 1.00 94.56 99 ASP A CA 1
ATOM 789 C C . ASP A 1 99 ? 18.093 3.530 -21.607 1.00 94.56 99 ASP A C 1
ATOM 791 O O . ASP A 1 99 ? 18.037 3.849 -22.798 1.00 94.56 99 ASP A O 1
ATOM 795 N N . THR A 1 100 ? 18.518 2.321 -21.223 1.00 96.25 100 THR A N 1
ATOM 796 C CA . THR A 1 100 ? 18.938 1.272 -22.164 1.00 96.25 100 THR A CA 1
ATOM 797 C C . THR A 1 100 ? 17.788 0.822 -23.064 1.00 96.25 100 THR A C 1
ATOM 799 O O . THR A 1 100 ? 17.965 0.738 -24.282 1.00 96.25 100 THR A O 1
ATOM 802 N N . VAL A 1 101 ? 16.598 0.571 -22.505 1.00 96.12 101 VAL A N 1
ATOM 803 C CA . VAL A 1 101 ? 15.399 0.221 -23.289 1.00 96.12 101 VAL A CA 1
ATOM 804 C C . VAL A 1 101 ? 15.090 1.316 -24.309 1.00 96.12 101 VAL A C 1
ATOM 806 O O . VAL A 1 101 ? 14.903 1.019 -25.492 1.00 96.12 101 VAL A O 1
ATOM 809 N N . PHE A 1 102 ? 15.094 2.584 -23.889 1.00 93.50 102 PHE A N 1
ATOM 810 C CA . PHE A 1 102 ? 14.825 3.709 -24.788 1.00 93.50 102 PHE A CA 1
ATOM 811 C C . PHE A 1 102 ? 15.885 3.844 -25.882 1.00 93.50 102 PHE A C 1
ATOM 813 O O . PHE A 1 102 ? 15.526 4.007 -27.053 1.00 93.50 102 PHE A O 1
ATOM 820 N N . ALA A 1 103 ? 17.167 3.730 -25.538 1.00 95.88 103 ALA A N 1
ATOM 821 C CA . ALA A 1 103 ? 18.262 3.813 -26.499 1.00 95.88 103 ALA A CA 1
ATOM 822 C C . ALA A 1 103 ? 18.197 2.691 -27.549 1.00 95.88 103 ALA A C 1
ATOM 824 O O . ALA A 1 103 ? 18.368 2.953 -28.743 1.00 95.88 103 ALA A O 1
ATOM 825 N N . VAL A 1 104 ? 17.908 1.455 -27.126 1.00 95.88 104 VAL A N 1
ATOM 826 C CA . VAL A 1 104 ? 17.769 0.301 -28.027 1.00 95.88 104 VAL A CA 1
ATOM 827 C C . VAL A 1 104 ? 16.559 0.465 -28.943 1.00 95.88 104 VAL A C 1
ATOM 829 O O . VAL A 1 104 ? 16.689 0.291 -30.155 1.00 95.88 104 VAL A O 1
ATOM 832 N N . ARG A 1 105 ? 15.405 0.863 -28.396 1.00 94.75 105 ARG A N 1
ATOM 833 C CA . ARG A 1 105 ? 14.155 1.024 -29.154 1.00 94.75 105 ARG A CA 1
ATOM 834 C C . ARG A 1 105 ? 14.252 2.073 -30.264 1.00 94.75 105 ARG A C 1
ATOM 836 O O . ARG A 1 105 ? 13.685 1.891 -31.337 1.00 94.75 105 ARG A O 1
ATOM 843 N N . HIS A 1 106 ? 14.983 3.161 -30.027 1.00 94.25 106 HIS A N 1
ATOM 844 C CA . HIS A 1 106 ? 15.148 4.242 -31.008 1.00 94.25 106 HIS A CA 1
ATOM 845 C C . HIS A 1 106 ? 16.314 4.011 -31.983 1.00 94.25 106 HIS A C 1
ATOM 847 O O . HIS A 1 106 ? 16.532 4.810 -32.899 1.00 94.25 106 HIS A O 1
ATOM 853 N N . ARG A 1 107 ? 17.078 2.923 -31.830 1.00 94.31 107 ARG A N 1
ATOM 854 C CA . ARG A 1 107 ? 18.196 2.608 -32.719 1.00 94.31 107 ARG A CA 1
ATOM 855 C C . ARG A 1 107 ? 17.700 1.926 -33.994 1.00 94.31 107 ARG A C 1
ATOM 857 O O . ARG A 1 107 ? 17.131 0.841 -33.962 1.00 94.31 107 ARG A O 1
ATOM 864 N N . THR A 1 108 ? 18.023 2.501 -35.153 1.00 92.88 108 THR A N 1
ATOM 865 C CA . THR A 1 108 ? 17.758 1.853 -36.445 1.00 92.88 108 THR A CA 1
ATOM 866 C C . THR A 1 108 ? 18.499 0.517 -36.560 1.00 92.88 108 THR A C 1
ATOM 868 O O . THR A 1 108 ? 19.730 0.475 -36.486 1.00 92.88 108 THR A O 1
ATOM 871 N N . SER A 1 109 ? 17.760 -0.564 -36.818 1.00 93.06 109 SER A N 1
ATOM 872 C CA . SER A 1 109 ? 18.318 -1.893 -37.081 1.00 93.06 109 SER A CA 1
ATOM 873 C C . SER A 1 109 ? 18.221 -2.238 -38.565 1.00 93.06 109 SER A C 1
ATOM 875 O O . SER A 1 109 ? 17.132 -2.400 -39.105 1.00 93.06 109 SER A O 1
ATOM 877 N N . ARG A 1 110 ? 19.369 -2.359 -39.238 1.00 92.19 110 ARG A N 1
ATOM 878 C CA . ARG A 1 110 ? 19.436 -2.701 -40.674 1.00 92.19 110 ARG A CA 1
ATOM 879 C C . ARG A 1 110 ? 19.436 -4.207 -40.946 1.00 92.19 110 ARG A C 1
ATOM 881 O O . ARG A 1 110 ? 19.194 -4.620 -42.071 1.00 92.19 110 ARG A O 1
ATOM 888 N N . HIS A 1 111 ? 19.718 -5.012 -39.923 1.00 92.88 111 HIS A N 1
ATOM 889 C CA . HIS A 1 111 ? 19.940 -6.457 -40.038 1.00 92.88 111 HIS A CA 1
ATOM 890 C C . HIS A 1 111 ? 18.916 -7.284 -39.244 1.00 92.88 111 HIS A C 1
ATOM 892 O O . HIS A 1 111 ? 19.172 -8.441 -38.938 1.00 92.88 111 HIS A O 1
ATOM 898 N N . GLY A 1 112 ? 17.784 -6.692 -38.848 1.00 90.31 112 GLY A N 1
ATOM 899 C CA . GLY A 1 112 ? 16.702 -7.405 -38.153 1.00 90.31 112 GLY A CA 1
ATOM 900 C C . GLY A 1 112 ? 16.977 -7.780 -36.689 1.00 90.31 112 GLY A C 1
ATOM 901 O O . GLY A 1 112 ? 16.130 -8.387 -36.051 1.00 90.31 112 GLY A O 1
ATOM 902 N N . ILE A 1 113 ? 18.120 -7.392 -36.114 1.00 94.56 113 ILE A N 1
ATOM 903 C CA . ILE A 1 113 ? 18.486 -7.726 -34.721 1.00 94.56 113 ILE A CA 1
ATOM 904 C C . ILE A 1 113 ? 17.779 -6.863 -33.659 1.00 94.56 113 ILE A C 1
ATOM 906 O O . ILE A 1 113 ? 17.886 -7.143 -32.468 1.00 94.56 113 ILE A O 1
ATOM 910 N N . GLY A 1 114 ? 17.092 -5.793 -34.079 1.00 94.38 114 GLY A N 1
ATOM 911 C CA . GLY A 1 114 ? 16.540 -4.772 -33.179 1.00 94.38 114 GLY A CA 1
ATOM 912 C C . GLY A 1 114 ? 15.511 -5.329 -32.199 1.00 94.38 114 GLY A C 1
ATOM 913 O O . GLY A 1 114 ? 15.605 -5.064 -31.008 1.00 94.38 114 GLY A O 1
ATOM 914 N N . GLU A 1 115 ? 14.600 -6.178 -32.675 1.00 93.62 115 GLU A N 1
ATOM 915 C CA . GLU A 1 115 ? 13.564 -6.788 -31.834 1.00 93.62 115 GLU A CA 1
ATOM 916 C C . GLU A 1 115 ? 14.161 -7.694 -30.745 1.00 93.62 115 GLU A C 1
ATOM 918 O O . GLU A 1 115 ? 13.722 -7.681 -29.596 1.00 93.62 115 GLU A O 1
ATOM 923 N N . GLY A 1 116 ? 15.195 -8.474 -31.082 1.00 96.25 116 GLY A N 1
ATOM 924 C CA . GLY A 1 116 ? 15.907 -9.302 -30.106 1.00 96.25 116 GLY A CA 1
ATOM 925 C C . GLY A 1 116 ? 16.597 -8.460 -29.031 1.00 96.25 116 GLY A C 1
ATOM 926 O O . GLY A 1 116 ? 16.504 -8.780 -27.846 1.00 96.25 116 GLY A O 1
ATOM 927 N N . ALA A 1 117 ? 17.230 -7.357 -29.437 1.00 96.62 117 ALA A N 1
ATOM 928 C CA . ALA A 1 117 ? 17.863 -6.421 -28.515 1.00 96.62 117 ALA A CA 1
ATOM 929 C C . ALA A 1 117 ? 16.835 -5.718 -27.609 1.00 96.62 117 ALA A C 1
ATOM 931 O O . ALA A 1 117 ? 17.056 -5.641 -26.402 1.00 96.62 117 ALA A O 1
ATOM 932 N N . GLU A 1 118 ? 15.700 -5.258 -28.151 1.00 96.56 118 GLU A N 1
ATOM 933 C CA . GLU A 1 118 ? 14.631 -4.613 -27.370 1.00 96.56 118 GLU A CA 1
ATOM 934 C C . GLU A 1 118 ? 14.044 -5.583 -26.339 1.00 96.56 118 GLU A C 1
ATOM 936 O O . GLU A 1 118 ? 13.930 -5.233 -25.165 1.00 96.56 118 GLU A O 1
ATOM 941 N N . ARG A 1 119 ? 13.756 -6.833 -26.733 1.00 97.00 119 ARG A N 1
ATOM 942 C CA . ARG A 1 119 ? 13.287 -7.866 -25.793 1.00 97.00 119 ARG A CA 1
ATOM 943 C C . ARG A 1 119 ? 14.298 -8.140 -24.681 1.00 97.00 119 ARG A C 1
ATOM 945 O O . ARG A 1 119 ? 13.895 -8.266 -23.529 1.00 97.00 119 ARG A O 1
ATOM 952 N N . SER A 1 120 ? 15.591 -8.208 -25.005 1.00 97.88 120 SER A N 1
ATOM 953 C CA . SER A 1 120 ? 16.643 -8.406 -24.001 1.00 97.88 120 SER A CA 1
ATOM 954 C C . SER A 1 120 ? 16.762 -7.217 -23.045 1.00 97.88 120 SER A C 1
ATOM 956 O O . SER A 1 120 ? 16.948 -7.425 -21.849 1.00 97.88 120 SER A O 1
ATOM 958 N N . ALA A 1 121 ? 16.639 -5.984 -23.544 1.00 97.56 121 ALA A N 1
ATOM 959 C CA . ALA A 1 121 ? 16.666 -4.784 -22.709 1.00 97.56 121 ALA A CA 1
ATOM 960 C C . ALA A 1 121 ? 15.444 -4.716 -21.777 1.00 97.56 121 ALA A C 1
ATOM 962 O O . ALA A 1 121 ? 15.586 -4.426 -20.591 1.00 97.56 121 ALA A O 1
ATOM 963 N N . LEU A 1 122 ? 14.253 -5.053 -22.288 1.00 97.31 122 LEU A N 1
ATOM 964 C CA . LEU A 1 122 ? 13.034 -5.155 -21.480 1.00 97.31 122 LEU A CA 1
ATOM 965 C C . LEU A 1 122 ? 13.147 -6.243 -20.408 1.00 97.31 122 LEU A C 1
ATOM 967 O O . LEU A 1 122 ? 12.658 -6.048 -19.299 1.00 97.31 122 LEU A O 1
ATOM 971 N N . GLN A 1 123 ? 13.791 -7.374 -20.716 1.00 98.12 123 GLN A N 1
ATOM 972 C CA . GLN A 1 123 ? 14.036 -8.416 -19.719 1.00 98.12 123 GLN A CA 1
ATOM 973 C C . GLN A 1 123 ? 14.980 -7.925 -18.618 1.00 98.12 123 GLN A C 1
ATOM 975 O O . GLN A 1 123 ? 14.661 -8.088 -17.450 1.00 98.12 123 GLN A O 1
ATOM 980 N N . ALA A 1 124 ? 16.074 -7.245 -18.971 1.00 97.62 124 ALA A N 1
ATOM 981 C CA . ALA A 1 124 ? 16.995 -6.690 -17.981 1.00 97.62 124 ALA A CA 1
ATOM 982 C C . ALA A 1 124 ? 16.313 -5.676 -17.044 1.00 97.62 124 ALA A C 1
ATOM 984 O O . ALA A 1 124 ? 16.628 -5.629 -15.858 1.00 97.62 124 ALA A O 1
ATOM 985 N N . LEU A 1 125 ? 15.359 -4.887 -17.553 1.00 96.44 125 LEU A N 1
ATOM 986 C CA . LEU A 1 125 ? 14.536 -4.007 -16.722 1.00 96.44 125 LEU A CA 1
ATOM 987 C C . LEU A 1 125 ? 13.654 -4.805 -15.753 1.00 96.44 125 LEU A C 1
ATOM 989 O O . LEU A 1 125 ? 13.648 -4.515 -14.560 1.00 96.44 125 LEU A O 1
ATOM 993 N N . ARG A 1 126 ? 12.968 -5.846 -16.240 1.00 95.50 126 ARG A N 1
ATOM 994 C CA . ARG A 1 126 ? 12.155 -6.731 -15.388 1.00 95.50 126 ARG A CA 1
ATOM 995 C C . ARG A 1 126 ? 12.987 -7.418 -14.311 1.00 95.50 126 ARG A C 1
ATOM 997 O O . ARG A 1 126 ? 12.539 -7.500 -13.180 1.00 95.50 126 ARG A O 1
ATOM 1004 N N . ASP A 1 127 ? 14.213 -7.830 -14.624 1.00 97.62 127 ASP A N 1
ATOM 1005 C CA . ASP A 1 127 ? 15.115 -8.447 -13.645 1.00 97.62 127 ASP A CA 1
ATOM 1006 C C . ASP A 1 127 ? 15.488 -7.468 -12.508 1.00 97.62 127 ASP A C 1
ATOM 1008 O O . ASP A 1 127 ? 15.723 -7.885 -11.370 1.00 97.62 127 ASP A O 1
ATOM 1012 N N . VAL A 1 128 ? 15.543 -6.157 -12.789 1.00 97.50 128 VAL A N 1
ATOM 1013 C CA . VAL A 1 128 ? 15.739 -5.116 -11.764 1.00 97.50 128 VAL A CA 1
ATOM 1014 C C . VAL A 1 128 ? 14.501 -4.991 -10.872 1.00 97.50 128 VAL A C 1
ATOM 1016 O O . VAL A 1 128 ? 14.650 -4.946 -9.648 1.00 97.50 128 VAL A O 1
ATOM 1019 N N . ASP A 1 129 ? 13.305 -4.985 -11.463 1.00 95.50 129 ASP A N 1
ATOM 1020 C CA . ASP A 1 129 ? 12.030 -4.941 -10.734 1.00 95.50 129 ASP A CA 1
ATOM 1021 C C . ASP A 1 129 ? 11.816 -6.189 -9.868 1.00 95.50 129 ASP A C 1
ATOM 1023 O O . ASP A 1 129 ? 11.476 -6.077 -8.690 1.00 95.50 129 ASP A O 1
ATOM 1027 N N . ASP A 1 130 ? 12.068 -7.376 -10.422 1.00 95.56 130 ASP A N 1
ATOM 1028 C CA . ASP A 1 130 ? 11.913 -8.658 -9.734 1.00 95.56 130 ASP A CA 1
ATOM 1029 C C . ASP A 1 130 ? 12.861 -8.765 -8.536 1.00 95.56 130 ASP A C 1
ATOM 1031 O O . ASP A 1 130 ? 12.458 -9.209 -7.455 1.00 95.56 130 ASP A O 1
ATOM 1035 N N . TRP A 1 131 ? 14.108 -8.303 -8.693 1.00 97.12 131 TRP A N 1
ATOM 1036 C CA . TRP A 1 131 ? 15.054 -8.210 -7.583 1.00 97.12 131 TRP A CA 1
ATOM 1037 C C . TRP A 1 131 ? 14.542 -7.281 -6.478 1.00 97.12 131 TRP A C 1
ATOM 1039 O O . TRP A 1 131 ? 14.557 -7.662 -5.306 1.00 97.12 131 TRP A O 1
ATOM 1049 N N . TYR A 1 132 ? 14.076 -6.080 -6.833 1.00 96.75 132 TYR A N 1
ATOM 1050 C CA . TYR A 1 132 ? 13.587 -5.121 -5.844 1.00 96.75 132 TYR A CA 1
ATOM 1051 C C . TYR A 1 132 ? 12.355 -5.658 -5.112 1.00 96.75 132 TYR A C 1
ATOM 1053 O O . TYR A 1 132 ? 12.314 -5.648 -3.882 1.00 96.75 132 TYR A O 1
ATOM 1061 N N . ALA A 1 133 ? 11.390 -6.220 -5.844 1.00 94.31 133 ALA A N 1
ATOM 1062 C CA . ALA A 1 133 ? 10.195 -6.820 -5.261 1.00 94.31 133 ALA A CA 1
ATOM 1063 C C . ALA A 1 133 ? 10.531 -7.978 -4.304 1.00 94.31 133 ALA A C 1
ATOM 1065 O O . ALA A 1 133 ? 9.872 -8.141 -3.273 1.00 94.31 133 ALA A O 1
ATOM 1066 N N . TRP A 1 134 ? 11.554 -8.778 -4.624 1.00 95.75 134 TRP A N 1
ATOM 1067 C CA . TRP A 1 134 ? 12.049 -9.830 -3.737 1.00 95.75 134 TRP A CA 1
ATOM 1068 C C . TRP A 1 134 ? 12.681 -9.261 -2.457 1.00 95.75 134 TRP A C 1
ATOM 1070 O O . TRP A 1 134 ? 12.359 -9.725 -1.361 1.00 95.75 134 TRP A O 1
ATOM 1080 N N . GLU A 1 135 ? 13.523 -8.231 -2.567 1.00 97.69 135 GLU A N 1
ATOM 1081 C CA . GLU A 1 135 ? 14.153 -7.582 -1.409 1.00 97.69 135 GLU A CA 1
ATOM 1082 C C . GLU A 1 135 ? 13.136 -6.884 -0.495 1.00 97.69 135 GLU A C 1
ATOM 1084 O O . GLU A 1 135 ? 13.229 -7.004 0.729 1.00 97.69 135 GLU A O 1
ATOM 1089 N N . VAL A 1 136 ? 12.129 -6.213 -1.065 1.00 95.44 136 VAL A N 1
ATOM 1090 C CA . VAL A 1 136 ? 11.031 -5.604 -0.296 1.00 95.44 136 VAL A CA 1
ATOM 1091 C C . VAL A 1 136 ? 10.263 -6.676 0.475 1.00 95.44 136 VAL A C 1
ATOM 1093 O O . VAL A 1 136 ? 10.049 -6.530 1.679 1.00 95.44 136 VAL A O 1
ATOM 1096 N N . ALA A 1 137 ? 9.901 -7.787 -0.176 1.00 93.56 137 ALA A N 1
ATOM 1097 C CA . ALA A 1 137 ? 9.207 -8.891 0.488 1.00 93.56 137 ALA A CA 1
ATOM 1098 C C . ALA A 1 137 ? 10.032 -9.467 1.652 1.00 93.56 137 ALA A C 1
ATOM 1100 O O . ALA A 1 137 ? 9.502 -9.674 2.746 1.00 93.56 137 ALA A O 1
ATOM 1101 N N . ARG A 1 138 ? 11.342 -9.648 1.445 1.00 96.25 138 ARG A N 1
ATOM 1102 C CA . ARG A 1 138 ? 12.276 -10.109 2.480 1.00 96.25 138 ARG A CA 1
ATOM 1103 C C . ARG A 1 138 ? 12.369 -9.126 3.650 1.00 96.25 138 ARG A C 1
ATOM 1105 O O . ARG A 1 138 ? 12.373 -9.554 4.803 1.00 96.25 138 ARG A O 1
ATOM 1112 N N . LEU A 1 139 ? 12.429 -7.820 3.380 1.00 96.38 139 LEU A N 1
ATOM 1113 C CA . LEU A 1 139 ? 12.456 -6.780 4.413 1.00 96.38 139 LEU A CA 1
ATOM 1114 C C . LEU A 1 139 ? 11.162 -6.778 5.242 1.00 96.38 139 LEU A C 1
ATOM 1116 O O . LEU A 1 139 ? 11.221 -6.722 6.471 1.00 96.38 139 LEU A O 1
ATOM 1120 N N . VAL A 1 140 ? 10.004 -6.881 4.585 1.00 94.06 140 VAL A N 1
ATOM 1121 C CA . VAL A 1 140 ? 8.694 -6.979 5.251 1.00 94.06 140 VAL A CA 1
ATOM 1122 C C . VAL A 1 140 ? 8.630 -8.208 6.158 1.00 94.06 140 VAL A C 1
ATOM 1124 O O . VAL A 1 140 ? 8.227 -8.089 7.317 1.00 94.06 140 VAL A O 1
ATOM 1127 N N . GLU A 1 141 ? 9.063 -9.371 5.668 1.00 95.00 141 GLU A N 1
ATOM 1128 C CA . GLU A 1 141 ? 9.095 -10.609 6.452 1.00 95.00 141 GLU A CA 1
ATOM 1129 C C . GLU A 1 141 ? 10.006 -10.477 7.680 1.00 95.00 141 GLU A C 1
ATOM 1131 O O . GLU A 1 141 ? 9.580 -10.776 8.795 1.00 95.00 141 GLU A O 1
ATOM 1136 N N . GLN A 1 142 ? 11.221 -9.947 7.506 1.00 96.31 142 GLN A N 1
ATOM 1137 C CA . GLN A 1 142 ? 12.171 -9.718 8.601 1.00 96.31 142 GLN A CA 1
ATOM 1138 C C . GLN A 1 142 ? 11.599 -8.823 9.702 1.00 96.31 142 GLN A C 1
ATOM 1140 O O . GLN A 1 142 ? 11.754 -9.119 10.888 1.00 96.31 142 GLN A O 1
ATOM 1145 N N . THR A 1 143 ? 10.919 -7.741 9.322 1.00 96.00 143 THR A N 1
ATOM 1146 C CA . THR A 1 143 ? 10.253 -6.859 10.285 1.00 96.00 143 THR A CA 1
ATOM 1147 C C . THR A 1 143 ? 9.131 -7.596 11.015 1.00 96.00 143 THR A C 1
ATOM 1149 O O . THR A 1 143 ? 9.053 -7.524 12.245 1.00 96.00 143 THR A O 1
ATOM 1152 N N . ALA A 1 144 ? 8.300 -8.350 10.289 1.00 93.56 144 ALA A N 1
ATOM 1153 C CA . ALA A 1 144 ? 7.162 -9.075 10.852 1.00 93.56 144 ALA A CA 1
ATOM 1154 C C . ALA A 1 144 ? 7.568 -10.163 11.863 1.00 93.56 144 ALA A C 1
ATOM 1156 O O . ALA A 1 144 ? 6.857 -10.369 12.848 1.00 93.56 144 ALA A O 1
ATOM 1157 N N . VAL A 1 145 ? 8.707 -10.834 11.650 1.00 95.44 145 VAL A N 1
ATOM 1158 C CA . VAL A 1 145 ? 9.207 -11.895 12.545 1.00 95.44 145 VAL A CA 1
ATOM 1159 C C . VAL A 1 145 ? 10.104 -11.386 13.677 1.00 95.44 145 VAL A C 1
ATOM 1161 O O . VAL A 1 145 ? 10.558 -12.192 14.492 1.00 95.44 145 VAL A O 1
ATOM 1164 N N . SER A 1 146 ? 10.348 -10.077 13.782 1.00 97.00 146 SER A N 1
ATOM 1165 C CA . SER A 1 146 ? 11.121 -9.513 14.895 1.00 97.00 146 SER A CA 1
ATOM 1166 C C . SER A 1 146 ? 10.451 -9.780 16.252 1.00 97.00 146 SER A C 1
ATOM 1168 O O . SER A 1 146 ? 9.221 -9.797 16.364 1.00 97.00 146 SER A O 1
ATOM 1170 N N . ASP A 1 147 ? 11.253 -9.983 17.301 1.00 97.62 147 ASP A N 1
ATOM 1171 C CA . ASP A 1 147 ? 10.733 -10.259 18.649 1.00 97.62 147 ASP A CA 1
ATOM 1172 C C . ASP A 1 147 ? 9.899 -9.094 19.197 1.00 97.62 147 ASP A C 1
ATOM 1174 O O . ASP A 1 147 ? 8.907 -9.318 19.881 1.00 97.62 147 ASP A O 1
ATOM 1178 N N . VAL A 1 148 ? 10.246 -7.856 18.835 1.00 97.56 148 VAL A N 1
ATOM 1179 C CA . VAL A 1 148 ? 9.485 -6.656 19.215 1.00 97.56 148 VAL A CA 1
ATOM 1180 C C . VAL A 1 148 ? 8.081 -6.678 18.603 1.00 97.56 148 VAL A C 1
ATOM 1182 O O . VAL A 1 148 ? 7.103 -6.443 19.309 1.00 97.56 148 VAL A O 1
ATOM 1185 N N . VAL A 1 149 ? 7.955 -6.998 17.308 1.00 97.00 149 VAL A N 1
ATOM 1186 C CA . VAL A 1 149 ? 6.645 -7.064 16.634 1.00 97.00 149 VAL A CA 1
ATOM 1187 C C . VAL A 1 149 ? 5.819 -8.240 17.151 1.00 97.00 149 VAL A C 1
ATOM 1189 O O . VAL A 1 149 ? 4.629 -8.075 17.413 1.00 97.00 149 VAL A O 1
ATOM 1192 N N . ARG A 1 150 ? 6.429 -9.419 17.334 1.00 96.44 150 ARG A N 1
ATOM 1193 C CA . ARG A 1 150 ? 5.731 -10.607 17.859 1.00 96.44 150 ARG A CA 1
ATOM 1194 C C . ARG A 1 150 ? 5.361 -10.486 19.339 1.00 96.44 150 ARG A C 1
ATOM 1196 O O . ARG A 1 150 ? 4.373 -11.082 19.757 1.00 96.44 150 ARG A O 1
ATOM 1203 N N . GLY A 1 151 ? 6.143 -9.743 20.118 1.00 97.06 151 GLY A N 1
ATOM 1204 C CA . GLY A 1 151 ? 5.948 -9.558 21.555 1.00 97.06 151 GLY A CA 1
ATOM 1205 C C . GLY A 1 151 ? 4.949 -8.461 21.935 1.00 97.06 151 GLY A C 1
ATOM 1206 O O . GLY A 1 151 ? 4.538 -8.404 23.093 1.00 97.06 151 GLY A O 1
ATOM 1207 N N . SER A 1 152 ? 4.539 -7.598 20.998 1.00 97.94 152 SER A N 1
ATOM 1208 C CA . SER A 1 152 ? 3.596 -6.507 21.277 1.00 97.94 152 SER A CA 1
ATOM 1209 C C . SER A 1 152 ? 2.159 -7.023 21.428 1.00 97.94 152 SER A C 1
ATOM 1211 O O . SER A 1 152 ? 1.455 -7.301 20.452 1.00 97.94 152 SER A O 1
ATOM 1213 N N . ALA A 1 153 ? 1.698 -7.122 22.677 1.00 98.00 153 ALA A N 1
ATOM 1214 C CA . ALA A 1 153 ? 0.323 -7.506 22.991 1.00 98.00 153 ALA A CA 1
ATOM 1215 C C . ALA A 1 153 ? -0.699 -6.462 22.504 1.00 98.00 153 ALA A C 1
ATOM 1217 O O . ALA A 1 153 ? -1.780 -6.836 22.049 1.00 98.00 153 ALA A O 1
ATOM 1218 N N . ALA A 1 154 ? -0.359 -5.167 22.548 1.00 97.94 154 ALA A N 1
ATOM 1219 C CA . ALA A 1 154 ? -1.240 -4.106 22.064 1.00 97.94 154 ALA A CA 1
ATOM 1220 C C . ALA A 1 154 ? -1.409 -4.162 20.538 1.00 97.94 154 ALA A C 1
ATOM 1222 O O . ALA A 1 154 ? -2.529 -4.053 20.035 1.00 97.94 154 ALA A O 1
ATOM 1223 N N . LEU A 1 155 ? -0.325 -4.416 19.791 1.00 98.25 155 LEU A N 1
ATOM 1224 C CA . LEU A 1 155 ? -0.415 -4.641 18.348 1.00 98.25 155 LEU A CA 1
ATOM 1225 C C . LEU A 1 155 ? -1.271 -5.873 18.029 1.00 98.25 155 LEU A C 1
ATOM 1227 O O . LEU A 1 155 ? -2.108 -5.819 17.128 1.00 98.25 155 LEU A O 1
ATOM 1231 N N . ALA A 1 156 ? -1.083 -6.972 18.766 1.00 98.19 156 ALA A N 1
ATOM 1232 C CA . ALA A 1 156 ? -1.878 -8.185 18.591 1.00 98.19 156 ALA A CA 1
ATOM 1233 C C . ALA A 1 156 ? -3.376 -7.938 18.845 1.00 98.19 156 ALA A C 1
ATOM 1235 O O . ALA A 1 156 ? -4.205 -8.383 18.050 1.00 98.19 156 ALA A O 1
ATOM 1236 N N . ALA A 1 157 ? -3.721 -7.177 19.889 1.00 98.19 157 ALA A N 1
ATOM 1237 C CA . ALA A 1 157 ? -5.100 -6.788 20.182 1.00 98.19 157 ALA A CA 1
ATOM 1238 C C . ALA A 1 157 ? -5.711 -5.955 19.044 1.00 98.19 157 ALA A C 1
ATOM 1240 O O . ALA A 1 157 ? -6.772 -6.302 18.528 1.00 98.19 157 ALA A O 1
ATOM 1241 N N . HIS A 1 158 ? -5.006 -4.928 18.560 1.00 98.06 158 HIS A N 1
ATOM 1242 C CA . HIS A 1 158 ? -5.489 -4.135 17.427 1.00 98.06 158 HIS A CA 1
ATOM 1243 C C . HIS A 1 158 ? -5.647 -4.953 16.140 1.00 98.06 158 HIS A C 1
ATOM 1245 O O . HIS A 1 158 ? -6.606 -4.740 15.401 1.00 98.06 158 HIS A O 1
ATOM 1251 N N . ARG A 1 159 ? -4.736 -5.896 15.862 1.00 98.00 159 ARG A N 1
ATOM 1252 C CA . ARG A 1 159 ? -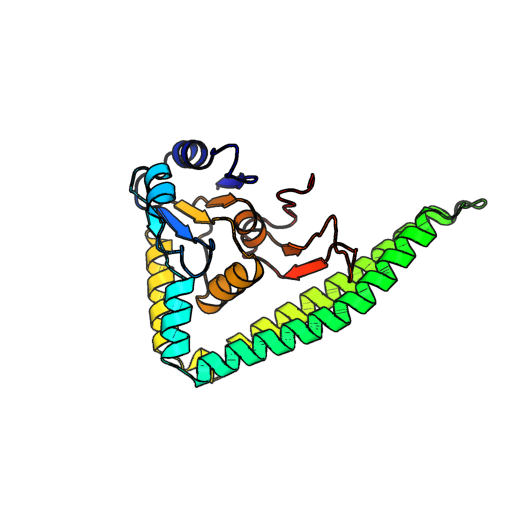4.863 -6.822 14.723 1.00 98.00 159 ARG A CA 1
ATOM 1253 C C . ARG A 1 159 ? -6.116 -7.690 14.840 1.00 98.00 159 ARG A C 1
ATOM 1255 O O . ARG A 1 159 ? -6.819 -7.861 13.847 1.00 98.00 159 ARG A O 1
ATOM 1262 N N . ALA A 1 160 ? -6.408 -8.204 16.035 1.00 98.12 160 ALA A N 1
ATOM 1263 C CA . ALA A 1 160 ? -7.607 -9.000 16.286 1.00 98.12 160 ALA A CA 1
ATOM 1264 C C . ALA A 1 160 ? -8.890 -8.177 16.084 1.00 98.12 160 ALA A C 1
ATOM 1266 O O . ALA A 1 160 ? -9.781 -8.615 15.361 1.00 98.12 160 ALA A O 1
ATOM 1267 N N . GLU A 1 161 ? -8.945 -6.958 16.628 1.00 97.69 161 GLU A N 1
ATOM 1268 C CA . GLU A 1 161 ? -10.082 -6.044 16.439 1.00 97.69 161 GLU A CA 1
ATOM 1269 C C . GLU A 1 161 ? -10.313 -5.709 14.958 1.00 97.69 161 GLU A C 1
ATOM 1271 O O . GLU A 1 161 ? -11.442 -5.736 14.471 1.00 97.69 161 GLU A O 1
ATOM 1276 N N . VAL A 1 162 ? -9.245 -5.409 14.212 1.00 97.56 162 VAL A N 1
ATOM 1277 C CA . VAL A 1 162 ? -9.336 -5.124 12.771 1.00 97.56 162 VAL A CA 1
ATOM 1278 C C . VAL A 1 162 ? -9.844 -6.345 12.002 1.00 97.56 162 VAL A C 1
ATOM 1280 O O . VAL A 1 162 ? -10.701 -6.201 11.129 1.00 97.56 162 VAL A O 1
ATOM 1283 N N . ALA A 1 163 ? -9.359 -7.542 12.334 1.00 97.44 163 ALA A N 1
ATOM 1284 C CA . ALA A 1 163 ? -9.821 -8.780 11.715 1.00 97.44 163 ALA A CA 1
ATOM 1285 C C . ALA A 1 163 ? -11.308 -9.054 12.004 1.00 97.44 163 ALA A C 1
ATOM 1287 O O . ALA A 1 163 ? -12.036 -9.448 11.094 1.00 97.44 163 ALA A O 1
ATOM 1288 N N . GLU A 1 164 ? -11.777 -8.801 13.227 1.00 96.69 164 GLU A N 1
ATOM 1289 C CA . GLU A 1 164 ? -13.185 -8.957 13.613 1.00 96.69 164 GLU A CA 1
ATOM 1290 C C . GLU A 1 164 ? -14.102 -7.977 12.864 1.00 96.69 164 GLU A C 1
ATOM 1292 O O . GLU A 1 164 ? -15.139 -8.372 12.318 1.00 96.69 164 GLU A O 1
ATOM 1297 N N . LEU A 1 165 ? -13.694 -6.710 12.757 1.00 96.06 165 LEU A N 1
ATOM 1298 C CA . LEU A 1 165 ? -14.424 -5.702 11.983 1.00 96.06 165 LEU A CA 1
ATOM 1299 C C . LEU A 1 165 ? -14.511 -6.081 10.499 1.00 96.06 165 LEU A C 1
ATOM 1301 O O . LEU A 1 165 ? -15.563 -5.937 9.880 1.00 96.06 165 LEU A O 1
ATOM 1305 N N . LEU A 1 166 ? -13.429 -6.608 9.923 1.00 96.25 166 LEU A N 1
ATOM 1306 C CA . LEU A 1 166 ? -13.424 -7.083 8.537 1.00 96.25 166 LEU A CA 1
ATOM 1307 C C . LEU A 1 166 ? -14.300 -8.327 8.344 1.00 96.25 166 LEU A C 1
ATOM 1309 O O . LEU A 1 166 ? -15.013 -8.413 7.346 1.00 96.25 166 LEU A O 1
ATOM 1313 N N . ALA A 1 167 ? -14.270 -9.272 9.286 1.00 94.50 167 ALA A N 1
ATOM 1314 C CA . ALA A 1 167 ? -15.054 -10.505 9.221 1.00 94.50 167 ALA A CA 1
ATOM 1315 C C . ALA A 1 167 ? -16.565 -10.261 9.360 1.00 94.50 167 ALA A C 1
ATOM 1317 O O . ALA A 1 167 ? -17.359 -10.987 8.766 1.00 94.50 167 ALA A O 1
ATOM 1318 N N . SER A 1 168 ? -16.957 -9.236 10.119 1.00 94.00 168 SER A N 1
ATOM 1319 C CA . SER A 1 168 ? -18.357 -8.830 10.303 1.00 94.00 168 SER A CA 1
ATOM 1320 C C . SER A 1 168 ? -18.879 -7.889 9.210 1.00 94.00 168 SER A C 1
ATOM 1322 O O . SER A 1 168 ? -20.072 -7.588 9.183 1.00 94.00 168 SER A O 1
ATOM 1324 N N . SER A 1 169 ? -18.016 -7.436 8.296 1.00 96.25 169 SER A N 1
ATOM 1325 C CA . SER A 1 169 ? -18.380 -6.487 7.244 1.00 96.25 169 SER A CA 1
ATOM 1326 C C . SER A 1 169 ? -18.959 -7.161 6.003 1.00 96.25 169 SER A C 1
ATOM 1328 O O . SER A 1 169 ? -18.386 -8.094 5.439 1.00 96.25 169 SER A O 1
ATOM 1330 N N . ALA A 1 170 ? -20.068 -6.608 5.520 1.00 96.31 170 ALA A N 1
ATOM 1331 C CA . ALA A 1 170 ? -20.743 -7.023 4.299 1.00 96.31 170 ALA A CA 1
ATOM 1332 C C . ALA A 1 170 ? -19.992 -6.582 3.030 1.00 96.31 170 ALA A C 1
ATOM 1334 O O . ALA A 1 170 ? -20.118 -7.216 1.986 1.00 96.31 170 ALA A O 1
ATOM 1335 N N . ALA A 1 171 ? -19.189 -5.517 3.113 1.00 96.75 171 ALA A N 1
ATOM 1336 C CA . ALA A 1 171 ? -18.256 -5.089 2.073 1.00 96.75 171 ALA A CA 1
ATOM 1337 C C . ALA A 1 171 ? -17.077 -4.311 2.675 1.00 96.75 171 ALA A C 1
ATOM 1339 O O . ALA A 1 171 ? -17.137 -3.847 3.814 1.00 96.75 171 ALA A O 1
ATOM 1340 N N . VAL A 1 172 ? -16.015 -4.139 1.889 1.00 96.19 172 VAL A N 1
ATOM 1341 C CA . VAL A 1 172 ? -14.864 -3.299 2.237 1.00 96.19 172 VAL A CA 1
ATOM 1342 C C . VAL A 1 172 ? -14.702 -2.198 1.200 1.00 96.19 172 VAL A C 1
ATOM 1344 O O . VAL A 1 172 ? -14.728 -2.450 -0.007 1.00 96.19 172 VAL A O 1
ATOM 1347 N N . VAL A 1 173 ? -14.476 -0.974 1.665 1.00 94.94 173 VAL A N 1
ATOM 1348 C CA . VAL A 1 173 ? -14.061 0.141 0.818 1.00 94.94 173 VAL A CA 1
ATOM 1349 C C . VAL A 1 173 ? -12.647 0.585 1.170 1.00 94.94 173 VAL A C 1
ATOM 1351 O O . VAL A 1 173 ? -12.313 0.751 2.342 1.00 94.94 173 VAL A O 1
ATOM 1354 N N . VAL A 1 174 ? -11.807 0.776 0.152 1.00 93.75 174 VAL A N 1
ATOM 1355 C CA . VAL A 1 174 ? -10.414 1.215 0.321 1.00 93.75 174 VAL A CA 1
ATOM 1356 C C . VAL A 1 174 ? -10.203 2.525 -0.423 1.00 93.75 174 VAL A C 1
ATOM 1358 O O . VAL A 1 174 ? -10.183 2.572 -1.657 1.00 93.75 174 VAL A O 1
ATOM 1361 N N . ALA A 1 175 ? -10.052 3.597 0.344 1.00 89.69 175 ALA A N 1
ATOM 1362 C CA . ALA A 1 175 ? -9.934 4.936 -0.190 1.00 89.69 175 ALA A CA 1
ATOM 1363 C C . ALA A 1 175 ? -8.539 5.250 -0.739 1.00 89.69 175 ALA A C 1
ATOM 1365 O O . ALA A 1 175 ? -7.528 4.679 -0.326 1.00 89.69 175 ALA A O 1
ATOM 1366 N N . GLY A 1 176 ? -8.496 6.227 -1.645 1.00 82.56 176 GLY A N 1
ATOM 1367 C CA . GLY A 1 176 ? -7.260 6.873 -2.077 1.00 82.56 176 GLY A CA 1
ATOM 1368 C C . GLY A 1 176 ? -6.578 7.691 -0.975 1.00 82.56 176 GLY A C 1
ATOM 1369 O O . GLY A 1 176 ? -7.177 7.986 0.055 1.00 82.56 176 GLY A O 1
ATOM 1370 N N . GLY A 1 177 ? -5.332 8.095 -1.227 1.00 84.25 177 GLY A N 1
ATOM 1371 C CA . GLY A 1 177 ? -4.482 8.803 -0.270 1.00 84.25 177 GLY A CA 1
ATOM 1372 C C . GLY A 1 177 ? -3.005 8.609 -0.606 1.00 84.25 177 GLY A C 1
ATOM 1373 O O . GLY A 1 177 ? -2.660 8.364 -1.765 1.00 84.25 177 GLY A O 1
ATOM 1374 N N . HIS A 1 178 ? -2.135 8.704 0.400 1.00 86.06 178 HIS A N 1
ATOM 1375 C CA . HIS A 1 178 ? -0.710 8.422 0.233 1.00 86.06 178 HIS A CA 1
ATOM 1376 C C . HIS A 1 178 ? -0.465 6.906 0.262 1.00 86.06 178 HIS A C 1
ATOM 1378 O O . HIS A 1 178 ? -0.557 6.279 1.316 1.00 86.06 178 HIS A O 1
ATOM 1384 N N . ILE A 1 179 ? -0.093 6.314 -0.877 1.00 88.25 179 ILE A N 1
ATOM 1385 C CA . ILE A 1 179 ? 0.060 4.855 -1.012 1.00 88.25 179 ILE A CA 1
ATOM 1386 C C . ILE A 1 179 ? 1.077 4.250 -0.035 1.00 88.25 179 ILE A C 1
ATOM 1388 O O . ILE A 1 179 ? 0.762 3.246 0.588 1.00 88.25 179 ILE A O 1
ATOM 1392 N N . GLY A 1 180 ? 2.239 4.879 0.178 1.00 87.75 180 GLY A N 1
ATOM 1393 C CA . GLY A 1 180 ? 3.233 4.377 1.141 1.00 87.75 180 GLY A CA 1
ATOM 1394 C C . GLY A 1 180 ? 2.681 4.239 2.567 1.00 87.75 180 GLY A C 1
ATOM 1395 O O . GLY A 1 180 ? 2.791 3.179 3.175 1.00 87.75 180 GLY A O 1
ATOM 1396 N N . LEU A 1 181 ? 1.995 5.272 3.070 1.00 87.25 181 LEU A N 1
ATOM 1397 C CA . LEU A 1 181 ? 1.359 5.244 4.389 1.00 87.25 181 LEU A CA 1
ATOM 1398 C C . LEU A 1 181 ? 0.198 4.238 4.469 1.00 87.25 181 LEU A C 1
ATOM 1400 O O . LEU A 1 181 ? 0.033 3.549 5.478 1.00 87.25 181 LEU A O 1
ATOM 1404 N N . LEU A 1 182 ? -0.597 4.121 3.399 1.00 90.88 182 LEU A N 1
ATOM 1405 C CA . LEU A 1 182 ? -1.642 3.101 3.301 1.00 90.88 182 LEU A CA 1
ATOM 1406 C C . LEU A 1 182 ? -1.039 1.693 3.393 1.00 90.88 182 LEU A C 1
ATOM 1408 O O . LEU A 1 182 ? -1.487 0.886 4.199 1.00 90.88 182 LEU A O 1
ATOM 1412 N N . MET A 1 183 ? 0.002 1.403 2.615 1.00 92.00 183 MET A N 1
ATOM 1413 C CA . MET A 1 183 ? 0.657 0.095 2.624 1.00 92.00 183 MET A CA 1
ATOM 1414 C C . MET A 1 183 ? 1.299 -0.224 3.976 1.00 92.00 183 MET A C 1
ATOM 1416 O O . MET A 1 183 ? 1.180 -1.348 4.467 1.00 92.00 183 MET A O 1
ATOM 1420 N N . GLU A 1 184 ? 1.919 0.766 4.619 1.00 91.00 184 GLU A N 1
ATOM 1421 C CA . GLU A 1 184 ? 2.483 0.609 5.957 1.00 91.00 184 GLU A CA 1
ATOM 1422 C C . GLU A 1 184 ? 1.416 0.252 6.998 1.00 91.00 184 GLU A C 1
ATOM 1424 O O . GLU A 1 184 ? 1.584 -0.713 7.744 1.00 91.00 184 GLU A O 1
ATOM 1429 N N . THR A 1 185 ? 0.303 0.988 7.033 1.00 93.25 185 THR A N 1
ATOM 1430 C CA . THR A 1 185 ? -0.776 0.741 8.004 1.00 93.25 185 THR A CA 1
ATOM 1431 C C . THR A 1 185 ? -1.488 -0.588 7.743 1.00 93.25 185 THR A C 1
ATOM 1433 O O . THR A 1 185 ? -1.728 -1.342 8.689 1.00 93.25 185 THR A O 1
ATOM 1436 N N . LEU A 1 186 ? -1.745 -0.938 6.476 1.00 94.62 186 LEU A N 1
ATOM 1437 C CA . LEU A 1 186 ? -2.287 -2.247 6.092 1.00 94.62 186 LEU A CA 1
ATOM 1438 C C . LEU A 1 186 ? -1.400 -3.395 6.595 1.00 94.62 186 LEU A C 1
ATOM 1440 O O . LEU A 1 186 ? -1.910 -4.369 7.150 1.00 94.62 186 LEU A O 1
ATOM 1444 N N . ARG A 1 187 ? -0.074 -3.275 6.450 1.00 93.12 187 ARG A N 1
ATOM 1445 C CA . ARG A 1 187 ? 0.876 -4.290 6.929 1.00 93.12 187 ARG A CA 1
ATOM 1446 C C . ARG A 1 187 ? 1.001 -4.326 8.441 1.00 93.12 187 ARG A C 1
ATOM 1448 O O . ARG A 1 187 ? 0.995 -5.415 9.017 1.00 93.12 187 ARG A O 1
ATOM 1455 N N . LEU A 1 188 ? 1.097 -3.166 9.092 1.00 95.06 188 LEU A N 1
ATOM 1456 C CA . LEU A 1 188 ? 1.215 -3.090 10.546 1.00 95.06 188 LEU A CA 1
ATOM 1457 C C . LEU A 1 188 ? 0.047 -3.830 11.204 1.00 95.06 188 LEU A C 1
ATOM 1459 O O . LEU A 1 188 ? 0.281 -4.698 12.044 1.00 95.06 188 LEU A O 1
ATOM 1463 N N . PHE A 1 189 ? -1.183 -3.600 10.735 1.00 96.62 189 PHE A N 1
ATOM 1464 C CA . PHE A 1 189 ? -2.387 -4.269 11.242 1.00 96.62 189 PHE A CA 1
ATOM 1465 C C . PHE A 1 189 ? -2.731 -5.594 10.554 1.00 96.62 189 PHE A C 1
ATOM 1467 O O . PHE A 1 189 ? -3.800 -6.138 10.817 1.00 96.62 189 PHE A O 1
ATOM 1474 N N . ALA A 1 190 ? -1.830 -6.142 9.732 1.00 95.62 190 ALA A N 1
ATOM 1475 C CA . ALA A 1 190 ? -2.007 -7.426 9.050 1.00 95.62 190 ALA A CA 1
ATOM 1476 C C . ALA A 1 190 ? -3.378 -7.553 8.352 1.00 95.62 190 ALA A C 1
ATOM 1478 O O . ALA A 1 190 ? -4.052 -8.581 8.446 1.00 95.62 190 ALA A O 1
ATOM 1479 N N . VAL A 1 191 ? -3.804 -6.483 7.674 1.00 95.94 191 VAL A N 1
ATOM 1480 C CA . VAL A 1 191 ? -5.117 -6.407 7.032 1.00 95.94 191 VAL A CA 1
ATOM 1481 C C . VAL A 1 191 ? -5.229 -7.475 5.953 1.00 95.94 191 VAL A C 1
ATOM 1483 O O . VAL A 1 191 ? -4.491 -7.475 4.971 1.00 95.94 191 VAL A O 1
ATOM 1486 N N . SER A 1 192 ? -6.202 -8.364 6.127 1.00 94.94 192 SER A N 1
ATOM 1487 C CA . SER A 1 192 ? -6.548 -9.407 5.170 1.00 94.94 192 SER A CA 1
ATOM 1488 C C . SER A 1 192 ? -8.042 -9.344 4.898 1.00 94.94 192 SER A C 1
ATOM 1490 O O . SER A 1 192 ? -8.857 -9.510 5.804 1.00 94.94 192 SER A O 1
ATOM 1492 N N . ILE A 1 193 ? -8.409 -9.062 3.648 1.00 94.25 193 ILE A N 1
ATOM 1493 C CA . ILE A 1 193 ? -9.810 -8.973 3.239 1.00 94.25 193 ILE A CA 1
ATOM 1494 C C . ILE A 1 193 ? -10.275 -10.371 2.814 1.00 94.25 193 ILE A C 1
ATOM 1496 O O . ILE A 1 193 ? -9.697 -10.924 1.868 1.00 94.25 193 ILE A O 1
ATOM 1500 N N . PRO A 1 194 ? -11.327 -10.940 3.440 1.00 92.62 194 PRO A N 1
ATOM 1501 C CA . PRO A 1 194 ? -11.803 -12.273 3.102 1.00 92.62 194 PRO A CA 1
ATOM 1502 C C . PRO A 1 194 ? -12.098 -12.431 1.614 1.00 92.62 194 PRO A C 1
ATOM 1504 O O . PRO A 1 194 ? -12.632 -11.531 0.958 1.00 92.62 194 PRO A O 1
ATOM 1507 N N . ALA A 1 195 ? -11.789 -13.613 1.071 1.00 91.12 195 ALA A N 1
ATOM 1508 C CA . ALA A 1 195 ? -12.054 -13.967 -0.323 1.00 91.12 195 ALA A CA 1
ATOM 1509 C C . ALA A 1 195 ? -13.492 -13.616 -0.730 1.00 91.12 195 ALA A C 1
ATOM 1511 O O . ALA A 1 195 ? -13.688 -13.095 -1.816 1.00 91.12 195 ALA A O 1
ATOM 1512 N N . THR A 1 196 ? -14.453 -13.819 0.171 1.00 92.12 196 THR A N 1
ATOM 1513 C CA . THR A 1 196 ? -15.901 -13.672 -0.019 1.00 92.12 196 THR A CA 1
ATOM 1514 C C . THR A 1 196 ? -16.461 -12.262 0.197 1.00 92.12 196 THR A C 1
ATOM 1516 O O . THR A 1 196 ? -17.604 -12.030 -0.185 1.00 92.12 196 THR A O 1
ATOM 1519 N N . THR A 1 197 ? -15.693 -11.308 0.743 1.00 95.56 197 THR A N 1
ATOM 1520 C CA . THR A 1 197 ? -16.172 -9.936 1.025 1.00 95.56 197 THR A CA 1
ATOM 1521 C C . THR A 1 197 ? -15.949 -8.975 -0.156 1.00 95.56 197 THR A C 1
ATOM 1523 O O . THR A 1 197 ? -14.801 -8.804 -0.587 1.00 95.56 197 THR A O 1
ATOM 1526 N N . PRO A 1 198 ? -17.006 -8.386 -0.756 1.00 96.75 198 PRO A N 1
ATOM 1527 C CA . PRO A 1 198 ? -16.883 -7.475 -1.894 1.00 96.75 198 PRO A CA 1
ATOM 1528 C C . PRO A 1 198 ? -16.004 -6.269 -1.579 1.00 96.75 198 PRO A C 1
ATOM 1530 O O . PRO A 1 198 ? -15.999 -5.783 -0.450 1.00 96.75 198 PRO A O 1
ATOM 1533 N N . VAL A 1 199 ? -15.272 -5.779 -2.582 1.00 96.69 199 VAL A N 1
ATOM 1534 C CA . VAL A 1 199 ? -14.330 -4.663 -2.406 1.00 96.69 199 VAL A CA 1
ATOM 1535 C C . VAL A 1 199 ? -14.599 -3.562 -3.419 1.00 96.69 199 VAL A C 1
ATOM 1537 O O . VAL A 1 199 ? -14.677 -3.838 -4.616 1.00 96.69 199 VAL A O 1
ATOM 1540 N N . VAL A 1 200 ? -14.668 -2.314 -2.957 1.00 95.88 200 VAL A N 1
ATOM 1541 C CA . VAL A 1 200 ? -14.611 -1.120 -3.815 1.00 95.88 200 VAL A CA 1
ATOM 1542 C C . VAL A 1 200 ? -13.381 -0.313 -3.433 1.00 95.88 200 VAL A C 1
ATOM 1544 O O . VAL A 1 200 ? -13.236 0.102 -2.288 1.00 95.88 200 VAL A O 1
ATOM 1547 N N . ALA A 1 201 ? -12.482 -0.079 -4.378 1.00 94.75 201 ALA A N 1
ATOM 1548 C CA . ALA A 1 201 ? -11.232 0.619 -4.112 1.00 94.75 201 ALA A CA 1
ATOM 1549 C C . ALA A 1 201 ? -10.975 1.698 -5.163 1.00 94.75 201 ALA A C 1
ATOM 1551 O O . ALA A 1 201 ? -11.328 1.518 -6.328 1.00 94.75 201 ALA A O 1
ATOM 1552 N N . TRP A 1 202 ? -10.364 2.821 -4.780 1.00 92.88 202 TRP A N 1
ATOM 1553 C CA . TRP A 1 202 ? -10.063 3.908 -5.720 1.00 92.88 202 TRP A CA 1
ATOM 1554 C C . TRP A 1 202 ? -8.706 4.555 -5.488 1.00 92.88 202 TRP A C 1
ATOM 1556 O O . TRP A 1 202 ? -8.191 4.568 -4.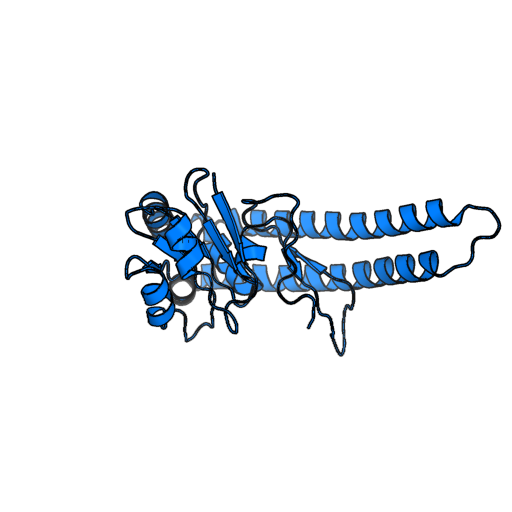371 1.00 92.88 202 TRP A O 1
ATOM 1566 N N . SER A 1 203 ? -8.131 5.124 -6.550 1.00 90.56 203 SER A N 1
ATOM 1567 C CA . SER A 1 203 ? -6.816 5.782 -6.509 1.00 90.56 203 SER A CA 1
ATOM 1568 C C . SER A 1 203 ? -5.757 4.891 -5.828 1.00 90.56 203 SER A C 1
ATOM 1570 O O . SER A 1 203 ? -5.610 3.734 -6.214 1.00 90.56 203 SER A O 1
ATOM 1572 N N . ALA A 1 204 ? -5.049 5.378 -4.801 1.00 90.12 204 ALA A N 1
ATOM 1573 C CA . ALA A 1 204 ? -4.090 4.572 -4.041 1.00 90.12 204 ALA A CA 1
ATOM 1574 C C . ALA A 1 204 ? -4.713 3.310 -3.418 1.00 90.12 204 ALA A C 1
ATOM 1576 O O . ALA A 1 204 ? -4.060 2.276 -3.372 1.00 90.12 204 ALA A O 1
ATOM 1577 N N . GLY A 1 205 ? -5.985 3.342 -3.012 1.00 93.25 205 GLY A N 1
ATOM 1578 C CA . GLY A 1 205 ? -6.684 2.151 -2.536 1.00 93.25 205 GLY A CA 1
ATOM 1579 C C . GLY A 1 205 ? -6.810 1.078 -3.615 1.00 93.25 205 GLY A C 1
ATOM 1580 O O . GLY A 1 205 ? -6.612 -0.100 -3.332 1.00 93.25 205 GLY A O 1
ATOM 1581 N N . ALA A 1 206 ? -7.069 1.476 -4.867 1.00 94.50 206 ALA A N 1
ATOM 1582 C CA . ALA A 1 206 ? -7.098 0.544 -5.995 1.00 94.50 206 ALA A CA 1
ATOM 1583 C C . ALA A 1 206 ? -5.721 -0.092 -6.226 1.00 94.50 206 ALA A C 1
ATOM 1585 O O . ALA A 1 206 ? -5.641 -1.297 -6.447 1.00 94.50 206 ALA A O 1
ATOM 1586 N N . MET A 1 207 ? -4.647 0.695 -6.117 1.00 94.62 207 MET A N 1
ATOM 1587 C CA . MET A 1 207 ? -3.273 0.186 -6.184 1.00 94.62 207 MET A CA 1
ATOM 1588 C C . MET A 1 207 ? -2.995 -0.800 -5.042 1.00 94.62 207 MET A C 1
ATOM 1590 O O . MET A 1 207 ? -2.534 -1.904 -5.297 1.00 94.62 207 MET A O 1
ATOM 1594 N N . ALA A 1 208 ? -3.348 -0.441 -3.803 1.00 94.75 208 ALA A N 1
ATOM 1595 C CA . ALA A 1 208 ? -3.080 -1.235 -2.606 1.00 94.75 208 ALA A CA 1
ATOM 1596 C C . ALA A 1 208 ? -3.782 -2.598 -2.592 1.00 94.75 208 ALA A C 1
ATOM 1598 O O . ALA A 1 208 ? -3.252 -3.545 -2.019 1.00 94.75 208 ALA A O 1
ATOM 1599 N N . VAL A 1 209 ? -4.963 -2.732 -3.206 1.00 95.75 209 VAL A N 1
ATOM 1600 C CA . VAL A 1 209 ? -5.635 -4.041 -3.319 1.00 95.75 209 VAL A CA 1
ATOM 1601 C C . VAL A 1 209 ? -5.065 -4.900 -4.455 1.00 95.75 209 VAL A C 1
ATOM 1603 O O . VAL A 1 209 ? -5.281 -6.112 -4.471 1.00 95.75 209 VAL A O 1
ATOM 1606 N N . CYS A 1 210 ? -4.336 -4.311 -5.400 1.00 95.31 210 CYS A N 1
ATOM 1607 C CA . CYS A 1 210 ? -3.726 -5.032 -6.513 1.00 95.31 210 CYS A CA 1
ATOM 1608 C C . CYS A 1 210 ? -2.301 -5.496 -6.186 1.00 95.31 210 CYS A C 1
ATOM 1610 O O . CYS A 1 210 ? -1.752 -5.185 -5.135 1.00 95.31 210 CYS A O 1
ATOM 1612 N N . ASP A 1 211 ? -1.708 -6.276 -7.082 1.00 92.25 211 ASP A N 1
ATOM 1613 C CA . ASP A 1 211 ? -0.298 -6.660 -7.021 1.00 92.25 211 ASP A CA 1
ATOM 1614 C C . ASP A 1 211 ? 0.242 -6.762 -8.460 1.00 92.25 211 ASP A C 1
ATOM 1616 O O . ASP A 1 211 ? -0.320 -7.550 -9.244 1.00 92.25 211 ASP A O 1
ATOM 1620 N N . PRO A 1 212 ? 1.270 -5.970 -8.839 1.00 92.88 212 PRO A N 1
ATOM 1621 C CA . PRO A 1 212 ? 2.114 -5.082 -8.008 1.00 92.88 212 PRO A CA 1
ATOM 1622 C C . PRO A 1 212 ? 1.577 -3.655 -7.777 1.00 92.88 212 PRO A C 1
ATOM 1624 O O . PRO A 1 212 ? 0.673 -3.184 -8.472 1.00 92.88 212 PRO A O 1
ATOM 1627 N N . VAL A 1 213 ? 2.189 -2.940 -6.820 1.00 92.62 213 VAL A N 1
ATOM 1628 C CA . VAL A 1 213 ? 2.015 -1.492 -6.602 1.00 92.62 213 VAL A CA 1
ATOM 1629 C C . VAL A 1 213 ? 3.126 -0.741 -7.333 1.00 92.62 213 VAL A C 1
ATOM 1631 O O . VAL A 1 213 ? 4.302 -0.902 -7.009 1.00 92.62 213 VAL A O 1
ATOM 1634 N N . VAL A 1 214 ? 2.751 0.110 -8.290 1.00 92.19 214 VAL A N 1
ATOM 1635 C CA . VAL A 1 214 ? 3.688 0.890 -9.112 1.00 92.19 214 VAL A CA 1
ATOM 1636 C C . VAL A 1 214 ? 3.470 2.381 -8.888 1.00 92.19 214 VAL A C 1
ATOM 1638 O O . VAL A 1 214 ? 2.359 2.884 -9.049 1.00 92.19 214 VAL A O 1
ATOM 1641 N N . LEU A 1 215 ? 4.535 3.092 -8.532 1.00 88.50 215 LEU A N 1
ATOM 1642 C CA . LEU A 1 215 ? 4.588 4.546 -8.534 1.00 88.50 215 LEU A CA 1
ATOM 1643 C C . LEU A 1 215 ? 4.990 5.025 -9.922 1.00 88.50 215 LEU A C 1
ATOM 1645 O O . LEU A 1 215 ? 5.973 4.576 -10.496 1.00 88.50 215 LEU A O 1
ATOM 1649 N N . PHE A 1 216 ? 4.240 5.968 -10.457 1.00 82.38 216 PHE A N 1
ATOM 16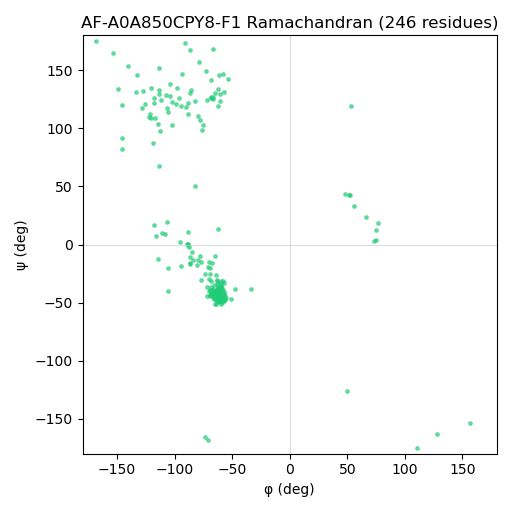50 C CA . PHE A 1 216 ? 4.528 6.591 -11.736 1.00 82.38 216 PHE A CA 1
ATOM 1651 C C . PHE A 1 216 ? 4.387 8.093 -11.538 1.00 82.38 216 PHE A C 1
ATOM 1653 O O . PHE A 1 216 ? 3.429 8.568 -10.925 1.00 82.38 216 PHE A O 1
ATOM 1660 N N . HIS A 1 217 ? 5.389 8.828 -11.999 1.00 69.06 217 HIS A N 1
ATOM 1661 C CA . HIS A 1 217 ? 5.406 10.278 -11.941 1.00 69.06 217 HIS A CA 1
ATOM 1662 C C . HIS A 1 217 ? 5.543 10.773 -13.374 1.00 69.06 217 HIS A C 1
ATOM 1664 O O . HIS A 1 217 ? 6.594 10.589 -13.981 1.00 69.06 217 HIS A O 1
ATOM 1670 N N . ASP A 1 218 ? 4.506 11.419 -13.902 1.00 49.94 218 ASP A N 1
ATOM 1671 C CA . ASP A 1 218 ? 4.561 11.984 -15.256 1.00 49.94 218 ASP A CA 1
ATOM 1672 C C . ASP A 1 218 ? 5.531 13.194 -15.304 1.00 49.94 218 ASP A C 1
ATOM 1674 O O . ASP A 1 218 ? 6.068 13.523 -16.361 1.00 49.94 218 ASP A O 1
ATOM 1678 N N . PHE A 1 219 ? 5.837 13.812 -14.146 1.00 44.72 219 PHE A N 1
ATOM 1679 C CA . PHE A 1 219 ? 6.749 14.957 -14.007 1.00 44.72 219 PHE A CA 1
ATOM 1680 C C . PHE A 1 219 ? 7.546 14.934 -12.687 1.00 44.72 219 PHE A C 1
ATOM 1682 O O . PHE A 1 219 ? 7.197 15.619 -11.724 1.00 44.72 219 PHE A O 1
ATOM 1689 N N . ALA A 1 220 ? 8.646 14.179 -12.625 1.00 48.12 220 ALA A N 1
ATOM 1690 C CA . ALA A 1 220 ? 9.645 14.353 -11.568 1.00 48.12 220 ALA A CA 1
ATOM 1691 C C . ALA A 1 220 ? 10.672 15.414 -12.018 1.00 48.12 220 ALA A C 1
ATOM 1693 O O . ALA A 1 220 ? 11.421 15.155 -12.960 1.00 48.12 220 ALA A O 1
ATOM 1694 N N . PRO A 1 221 ? 10.738 16.613 -11.399 1.00 41.25 221 PRO A N 1
ATOM 1695 C CA . PRO A 1 221 ? 11.689 17.644 -11.821 1.00 41.25 221 PRO A CA 1
ATOM 1696 C C . PRO A 1 221 ? 13.151 17.209 -11.623 1.00 41.25 221 PRO A C 1
ATOM 1698 O O . PRO A 1 221 ? 14.022 17.702 -12.329 1.00 41.25 221 PRO A O 1
ATOM 1701 N N . HIS A 1 222 ? 13.417 16.302 -10.674 1.00 47.62 222 HIS A N 1
ATOM 1702 C CA . HIS A 1 222 ? 14.720 15.688 -10.401 1.00 47.62 222 HIS A CA 1
ATOM 1703 C C . HIS A 1 222 ? 14.481 14.268 -9.850 1.00 47.62 222 HIS A C 1
ATOM 1705 O O . HIS A 1 222 ? 13.650 14.111 -8.955 1.00 47.62 222 HIS A O 1
ATOM 1711 N N . GLY A 1 223 ? 15.196 13.249 -10.343 1.00 61.22 223 GLY A N 1
ATOM 1712 C CA . GLY A 1 223 ? 15.103 11.867 -9.844 1.00 61.22 223 GLY A CA 1
ATOM 1713 C C . GLY A 1 223 ? 14.848 10.825 -10.934 1.00 61.22 223 GLY A C 1
ATOM 1714 O O . GLY A 1 223 ? 15.062 11.087 -12.116 1.00 61.22 223 GLY A O 1
ATOM 1715 N N . VAL A 1 224 ? 14.416 9.633 -10.518 1.00 63.34 224 VAL A N 1
ATOM 1716 C CA . VAL A 1 224 ? 14.053 8.532 -11.418 1.00 63.34 224 VAL A CA 1
ATOM 1717 C C . VAL A 1 224 ? 12.803 8.925 -12.206 1.00 63.34 224 VAL A C 1
ATOM 1719 O O . VAL A 1 224 ? 11.789 9.316 -11.634 1.00 63.34 224 VAL A O 1
ATOM 1722 N N . THR A 1 225 ? 12.903 8.857 -13.528 1.00 76.44 225 THR A N 1
ATOM 1723 C CA . THR A 1 225 ? 11.808 9.155 -14.469 1.00 76.44 225 THR A CA 1
ATOM 1724 C C . THR A 1 225 ? 11.045 7.900 -14.880 1.00 76.44 225 THR A C 1
ATOM 1726 O O . THR A 1 225 ? 9.924 7.984 -15.377 1.00 76.44 225 THR A O 1
ATOM 1729 N N . ALA A 1 226 ? 11.652 6.730 -14.676 1.00 83.81 226 ALA A N 1
ATOM 1730 C CA . ALA A 1 226 ? 11.018 5.446 -14.907 1.00 83.81 226 ALA A CA 1
ATOM 1731 C C . ALA A 1 226 ? 9.885 5.205 -13.888 1.00 83.81 226 ALA A C 1
ATOM 1733 O O . ALA A 1 226 ? 10.049 5.539 -12.714 1.00 83.81 226 ALA A O 1
ATOM 1734 N N . PRO A 1 227 ? 8.755 4.597 -14.294 1.00 88.31 227 PRO A N 1
ATOM 1735 C CA . PRO A 1 227 ? 7.790 4.040 -13.354 1.00 88.31 227 PRO A CA 1
ATOM 1736 C C . PRO A 1 227 ? 8.464 3.011 -12.445 1.00 88.31 227 PRO A C 1
ATOM 1738 O O . PRO A 1 227 ? 9.152 2.114 -12.924 1.00 88.31 227 PRO A O 1
ATOM 1741 N N . GLU A 1 228 ? 8.247 3.140 -11.146 1.00 90.50 228 GLU A N 1
ATOM 1742 C CA . GLU A 1 228 ? 8.910 2.371 -10.103 1.00 90.50 228 GLU A CA 1
ATOM 1743 C C . GLU A 1 228 ? 7.946 1.353 -9.502 1.00 90.50 228 GLU A C 1
ATOM 1745 O O . GLU A 1 228 ? 6.867 1.710 -9.023 1.00 90.50 228 GLU A O 1
ATOM 1750 N N . VAL A 1 229 ? 8.352 0.089 -9.427 1.00 92.88 229 VAL A N 1
ATOM 1751 C CA . VAL A 1 229 ? 7.745 -0.830 -8.464 1.00 92.88 229 VAL A CA 1
ATOM 1752 C C . VAL A 1 229 ? 8.003 -0.256 -7.077 1.00 92.88 229 VAL A C 1
ATOM 1754 O O . VAL A 1 229 ? 9.123 0.112 -6.744 1.00 92.88 229 VAL A O 1
ATOM 1757 N N . HIS A 1 230 ? 6.951 -0.141 -6.277 1.00 89.69 230 HIS A N 1
ATOM 1758 C CA . HIS A 1 230 ? 7.047 0.325 -4.898 1.00 89.69 230 HIS A CA 1
ATOM 1759 C C . HIS A 1 230 ? 6.887 -0.824 -3.919 1.00 89.69 230 HIS A C 1
ATOM 1761 O O . HIS A 1 230 ? 7.565 -0.860 -2.901 1.00 89.69 230 HIS A O 1
ATOM 1767 N N . ASP A 1 231 ? 5.963 -1.742 -4.207 1.00 89.88 231 ASP A N 1
ATOM 1768 C CA . ASP A 1 231 ? 5.574 -2.760 -3.244 1.00 89.88 231 ASP A CA 1
ATOM 1769 C C . ASP A 1 231 ? 4.725 -3.880 -3.856 1.00 89.88 231 ASP A C 1
ATOM 1771 O O . ASP A 1 231 ? 4.269 -3.792 -5.001 1.00 89.88 231 ASP A O 1
ATOM 1775 N N . ARG A 1 232 ? 4.425 -4.891 -3.036 1.00 91.12 232 ARG A N 1
ATOM 1776 C CA . ARG A 1 232 ? 3.334 -5.842 -3.258 1.00 91.12 232 ARG A CA 1
ATOM 1777 C C . ARG A 1 232 ? 2.124 -5.425 -2.431 1.00 91.12 232 ARG A C 1
ATOM 1779 O O . ARG A 1 232 ? 2.201 -5.311 -1.206 1.00 91.12 232 ARG A O 1
ATOM 1786 N N . GLY A 1 233 ? 1.003 -5.183 -3.104 1.00 92.62 233 GLY A N 1
ATOM 1787 C CA . GLY A 1 233 ? -0.252 -4.872 -2.427 1.00 92.62 233 GLY A CA 1
ATOM 1788 C C . GLY A 1 233 ? -0.873 -6.111 -1.778 1.00 92.62 233 GLY A C 1
ATOM 1789 O O . GLY A 1 233 ? -0.254 -7.166 -1.658 1.00 92.62 233 GLY A O 1
ATOM 1790 N N . LEU A 1 234 ? -2.141 -6.015 -1.385 1.00 93.88 234 LEU A N 1
ATOM 1791 C CA . LEU A 1 234 ? -2.881 -7.104 -0.736 1.00 93.88 234 LEU A CA 1
ATOM 1792 C C . LEU A 1 234 ? -3.099 -8.325 -1.651 1.00 93.88 234 LEU A C 1
ATOM 1794 O O . LEU A 1 234 ? -3.580 -9.360 -1.191 1.00 93.88 234 LEU A O 1
ATOM 1798 N N . GLY A 1 235 ? -2.806 -8.212 -2.952 1.00 93.31 235 GLY A N 1
ATOM 1799 C CA . GLY A 1 235 ? -2.910 -9.322 -3.900 1.00 93.31 235 GLY A CA 1
ATOM 1800 C C . GLY A 1 235 ? -4.342 -9.808 -4.128 1.00 93.31 235 GLY A C 1
ATOM 1801 O O . GLY A 1 235 ? -4.540 -10.956 -4.535 1.00 93.31 235 GLY A O 1
ATOM 1802 N N . ARG A 1 236 ? -5.335 -8.943 -3.873 1.00 93.19 236 ARG A N 1
ATOM 1803 C CA . ARG A 1 236 ? -6.763 -9.206 -4.103 1.00 93.19 236 ARG A CA 1
ATOM 1804 C C . ARG A 1 236 ? -7.052 -9.388 -5.588 1.00 93.19 236 ARG A C 1
ATOM 1806 O O . ARG A 1 236 ? -7.800 -10.286 -5.964 1.00 93.19 236 ARG A O 1
ATOM 1813 N N . VAL A 1 237 ? -6.451 -8.532 -6.411 1.00 93.69 237 VAL A N 1
ATOM 1814 C CA . VAL A 1 237 ? -6.488 -8.607 -7.874 1.00 93.69 237 VAL A CA 1
ATOM 1815 C C . VAL A 1 237 ? -5.048 -8.694 -8.368 1.00 93.69 237 VAL A C 1
ATOM 1817 O O . VAL A 1 237 ? -4.287 -7.738 -8.254 1.00 93.69 237 VAL A O 1
ATOM 1820 N N . ARG A 1 238 ? -4.653 -9.861 -8.880 1.00 92.12 238 ARG A N 1
ATOM 1821 C CA . ARG A 1 238 ? -3.280 -10.116 -9.342 1.00 92.12 238 ARG A CA 1
ATOM 1822 C C . ARG A 1 238 ? -3.144 -9.839 -10.833 1.00 92.12 238 ARG A C 1
ATOM 1824 O O . ARG A 1 238 ? -4.077 -10.098 -11.591 1.00 92.12 238 ARG A O 1
ATOM 1831 N N . GLY A 1 239 ? -1.972 -9.362 -11.249 1.00 89.25 239 GLY A N 1
ATOM 1832 C CA . GLY A 1 239 ? -1.667 -9.116 -12.664 1.00 89.25 239 GLY A CA 1
ATOM 1833 C C . GLY A 1 239 ? -2.348 -7.871 -13.239 1.00 89.25 239 GLY A C 1
ATOM 1834 O O . GLY A 1 239 ? -2.356 -7.682 -14.453 1.00 89.25 239 GLY A O 1
ATOM 1835 N N . VAL A 1 240 ? -2.914 -7.024 -12.377 1.00 92.50 240 VAL A N 1
ATOM 1836 C CA . VAL A 1 240 ? -3.477 -5.722 -12.738 1.00 92.50 240 VAL A CA 1
ATOM 1837 C C . VAL A 1 240 ? -2.623 -4.650 -12.080 1.00 92.50 240 VAL A C 1
ATOM 1839 O O . VAL A 1 240 ? -2.393 -4.710 -10.877 1.00 92.50 240 VAL A O 1
ATOM 1842 N N . VAL A 1 241 ? -2.187 -3.664 -12.865 1.00 93.00 241 VAL A N 1
ATOM 1843 C CA . VAL A 1 241 ? -1.442 -2.492 -12.386 1.00 93.00 241 VAL A CA 1
ATOM 1844 C C . VAL A 1 241 ? -2.322 -1.258 -12.573 1.00 93.00 241 VAL A C 1
ATOM 1846 O O . VAL A 1 241 ? -2.417 -0.733 -13.686 1.00 93.00 241 VAL A O 1
ATOM 1849 N N . PRO A 1 242 ? -3.027 -0.801 -11.525 1.00 91.50 242 PRO A N 1
ATOM 1850 C CA . PRO A 1 242 ? -3.819 0.414 -11.609 1.00 91.50 242 PRO A CA 1
ATOM 1851 C C . PRO A 1 242 ? -2.898 1.625 -11.744 1.00 91.50 242 PRO A C 1
ATOM 1853 O O . PRO A 1 242 ? -2.041 1.846 -10.894 1.00 91.50 242 PRO A O 1
ATOM 1856 N N . LEU A 1 243 ? -3.134 2.450 -12.765 1.00 89.38 243 LEU A N 1
ATOM 1857 C CA . LEU A 1 243 ? -2.459 3.737 -12.951 1.00 89.38 243 LEU A CA 1
ATOM 1858 C C . LEU A 1 243 ? -3.473 4.888 -12.793 1.00 89.38 243 LEU A C 1
ATOM 1860 O O . LEU A 1 243 ? -3.866 5.539 -13.770 1.00 89.38 243 LEU A O 1
ATOM 1864 N N . PRO A 1 244 ? -4.008 5.107 -11.576 1.00 82.62 244 PRO A N 1
ATOM 1865 C CA . PRO A 1 244 ? -5.015 6.133 -11.350 1.00 82.62 244 PRO A CA 1
ATOM 1866 C C . PRO A 1 244 ? -4.409 7.520 -11.568 1.00 82.62 244 PRO A C 1
ATOM 1868 O O . PRO A 1 244 ? -3.433 7.867 -10.924 1.00 82.62 244 PRO A O 1
ATOM 1871 N N . HIS A 1 245 ? -5.033 8.343 -12.412 1.00 75.88 245 HIS A N 1
ATOM 1872 C CA . HIS A 1 245 ? -4.502 9.641 -12.861 1.00 75.88 245 HIS A CA 1
ATOM 1873 C C . HIS A 1 245 ? -3.384 9.604 -13.920 1.00 75.88 245 HIS A C 1
ATOM 1875 O O . HIS A 1 245 ? -2.794 10.647 -14.142 1.00 75.88 245 HIS A O 1
ATOM 1881 N N . ALA A 1 246 ? -3.168 8.517 -14.670 1.00 69.44 246 ALA A N 1
ATOM 1882 C CA . ALA A 1 246 ? -2.160 8.438 -15.754 1.00 69.44 246 ALA A CA 1
ATOM 1883 C C . ALA A 1 246 ? -2.339 9.398 -16.963 1.00 69.44 246 ALA A C 1
ATOM 1885 O O . ALA A 1 246 ? -1.788 9.175 -18.034 1.00 69.44 246 ALA A O 1
ATOM 1886 N N . ARG A 1 247 ? -3.203 10.412 -16.850 1.00 63.94 247 ARG A N 1
ATOM 1887 C CA . ARG A 1 247 ? -3.367 11.496 -17.832 1.00 63.94 247 ARG A CA 1
ATOM 1888 C C . ARG A 1 247 ? -2.870 12.841 -17.280 1.00 63.94 247 ARG A C 1
ATOM 1890 O O . ARG A 1 247 ? -3.224 13.870 -17.854 1.00 63.94 247 ARG A O 1
ATOM 1897 N N . ARG A 1 248 ? -2.199 12.850 -16.126 1.00 50.31 248 ARG A N 1
ATOM 1898 C CA . ARG A 1 248 ? -1.794 14.060 -15.407 1.00 50.31 248 ARG A CA 1
ATOM 1899 C C . ARG A 1 248 ? -0.295 14.143 -15.259 1.00 50.31 248 ARG A C 1
ATOM 1901 O O . ARG A 1 248 ? 0.235 13.300 -14.514 1.00 50.31 248 ARG A O 1
#

Nearest PDB structures (foldseek):
  8j07-assembly1_3  TM=2.746E-01  e=1.179E+00  Homo sapiens
  3ja6-assembly1_I  TM=1.835E-01  e=8.724E+00  Escherichia coli
  8q72-assembly1_B  TM=1.992E-01  e=9.238E+00  Escherichia coli

Mean predicted aligned error: 5.45 Å

Foldseek 3Di:
DAEAEDFDCPPPNCQLVVLVVVVFDAAEEEEDQADLVCLVVCPVVCVSVVVRYDYLPLSVLCVVQCVVQVVLVVLLVVLVVVLVVLVVVLQVQLLVLVVQLVVLQPDDDPPPCSVVSNVVSVVSNVVSQVVSQVVNVVSLVVSCPDPSLVVDPSLVVSLVVLVVSLVRHQAYEYEDHPLVSSQSSCSSSVDAHDLPHYYYYYHSRSLQLEPFRWDADCDDVDGRNDIHGSYGHNHSHYPDYDDRPPVD

Radius of gyration: 20.16 Å; Cα contacts (8 Å, |Δi|>4): 370; chains: 1; bounding box: 47×32×64 Å

Sequence (248 aa):
MTTILLGPQRFTTTVGTMVRSLDVDGPIAMVNSGWEERESDDAELAGHLDGRGVNLRLYRRAFELLRAEPQLRAVVLDHRSRHDELRAFYGIRLQSAWDTVFAVRHRTSRHGIGEGAERSALQALRDVDDWYAWEVARLVEQTAVSDVVRGSAALAAHRAEVAELLASSAAVVVAGGHIGLLMETLRLFAVSIPATTPVVAWSAGAMAVCDPVVLFHDFAPHGVTAPEVHDRGLGRVRGVVPLPHARR

pLDDT: mean 89.37, std 11.89, range [41.25, 98.25]

Secondary structure (DSSP, 8-state):
--EEEE--SSSS--HHHHHHTT---S-EEEEEES-TTTTT--HHHHHHTTT-EEE--HHHHHHHHHHH-HHHHHHHHHHHHHHHHHHHHHHHHHHHHHHHHHHHHTS--SSS-HHHHHHHHHHHHHHHHHHHHHHHHHHHHHHHTSHHHHH-HHHHHHHHHHHHHHHT-SEEEEEEE-HHHHHHHHHHTT----TTS-EEEETHHHHHHEESEEE--S--SSS--S-EEEE----SEES----TTTT-